Protein AF-A0A1W6JWE0-F1 (afdb_monomer)

InterPro domains:
  IPR006483 CRISPR-associated Cas3-type, HD domain [TIGR01596] (13-204)
  IPR038257 CRISPR-associated Cas3-type HD domain superfamily [G3DSA:1.10.3210.30] (1-196)

Organism: NCBI:txid282676

Structure (mmCIF, N/CA/C/O backbone):
data_AF-A0A1W6JWE0-F1
#
_entry.id   AF-A0A1W6JWE0-F1
#
loop_
_atom_site.group_PDB
_atom_site.id
_atom_site.type_symbol
_atom_site.label_atom_id
_atom_site.label_alt_id
_atom_site.label_comp_id
_atom_site.label_asym_id
_atom_site.label_entity_id
_atom_site.label_seq_id
_atom_site.pdbx_PDB_ins_code
_atom_site.Cartn_x
_atom_site.Cartn_y
_atom_site.Cartn_z
_atom_site.occupancy
_atom_site.B_iso_or_equiv
_atom_site.auth_seq_id
_atom_site.auth_comp_id
_atom_site.auth_asym_id
_atom_site.auth_atom_id
_atom_site.pdbx_PDB_model_num
ATOM 1 N N . MET A 1 1 ? 4.603 11.171 -16.348 1.00 84.25 1 MET A N 1
ATOM 2 C CA . MET A 1 1 ? 4.251 9.734 -16.355 1.00 84.25 1 MET A CA 1
ATOM 3 C C . MET A 1 1 ? 4.845 9.117 -15.107 1.00 84.25 1 MET A C 1
ATOM 5 O O . MET A 1 1 ? 6.030 9.329 -14.877 1.00 84.25 1 MET A O 1
ATOM 9 N N . CYS A 1 2 ? 4.027 8.444 -14.299 1.00 92.81 2 CYS A N 1
ATOM 10 C CA . CYS A 1 2 ? 4.447 7.890 -13.018 1.00 92.81 2 CYS A CA 1
ATOM 11 C C . CYS A 1 2 ? 4.655 6.377 -13.117 1.00 92.81 2 CYS A C 1
ATOM 13 O O . CYS A 1 2 ? 3.770 5.635 -13.542 1.00 92.81 2 CYS A O 1
ATOM 15 N N . TRP A 1 3 ? 5.850 5.933 -12.747 1.00 92.38 3 TRP A N 1
ATOM 16 C CA . TRP A 1 3 ? 6.310 4.563 -12.934 1.00 92.38 3 TRP A CA 1
ATOM 17 C C . TRP A 1 3 ? 6.332 3.791 -11.617 1.00 92.38 3 TRP A C 1
ATOM 19 O O . TRP A 1 3 ? 6.882 4.285 -10.630 1.00 92.38 3 TRP A O 1
ATOM 29 N N . ALA A 1 4 ? 5.827 2.554 -11.627 1.00 88.88 4 ALA A N 1
ATOM 30 C CA . ALA A 1 4 ? 6.188 1.555 -10.619 1.00 88.88 4 ALA A CA 1
ATOM 31 C C . ALA A 1 4 ? 7.572 0.967 -10.926 1.00 88.88 4 ALA A C 1
ATOM 33 O O . ALA A 1 4 ? 8.353 0.710 -10.010 1.00 88.88 4 ALA A O 1
ATOM 34 N N . PHE A 1 5 ? 7.882 0.800 -12.219 1.00 85.62 5 PHE A N 1
ATOM 35 C CA . PHE A 1 5 ? 9.175 0.351 -12.732 1.00 85.62 5 PHE A CA 1
ATOM 36 C C . PHE A 1 5 ? 9.512 1.143 -13.997 1.00 85.62 5 PHE A C 1
ATOM 38 O O . PHE A 1 5 ? 8.854 1.000 -15.028 1.00 85.62 5 PHE A O 1
ATOM 45 N N . SER A 1 6 ? 10.530 2.005 -13.905 1.00 84.44 6 SER A N 1
ATOM 46 C CA . SER A 1 6 ? 10.878 2.981 -14.947 1.00 84.44 6 SER A CA 1
ATOM 47 C C . SER A 1 6 ? 10.984 2.346 -16.337 1.00 84.44 6 SER A C 1
ATOM 49 O O . SER A 1 6 ? 11.837 1.488 -16.566 1.00 84.44 6 SER A O 1
ATOM 51 N N . GLY A 1 7 ? 10.135 2.799 -17.265 1.00 82.88 7 GLY A N 1
ATOM 52 C CA . GLY A 1 7 ? 10.119 2.354 -18.662 1.00 82.88 7 GLY A CA 1
ATOM 53 C C . GLY A 1 7 ? 9.566 0.945 -18.899 1.00 82.88 7 GLY A C 1
ATOM 54 O O . GLY A 1 7 ? 9.669 0.457 -20.020 1.00 82.88 7 GLY A O 1
ATOM 55 N N . LYS A 1 8 ? 9.006 0.290 -17.873 1.00 85.50 8 LYS A N 1
ATOM 56 C CA . LYS A 1 8 ? 8.394 -1.043 -17.982 1.00 85.50 8 LYS A CA 1
ATOM 57 C C . LYS A 1 8 ? 6.910 -1.032 -17.640 1.00 85.50 8 LYS A C 1
ATOM 59 O O . LYS A 1 8 ? 6.116 -1.556 -18.405 1.00 85.50 8 LYS A O 1
ATOM 64 N N . GLU A 1 9 ? 6.554 -0.425 -16.510 1.00 90.25 9 GLU A N 1
ATOM 65 C CA . GLU A 1 9 ? 5.230 -0.586 -15.902 1.00 90.25 9 GLU A CA 1
ATOM 66 C C . GLU A 1 9 ? 4.848 0.687 -15.129 1.00 90.25 9 GLU A C 1
ATOM 68 O O . GLU A 1 9 ? 5.594 1.154 -14.252 1.00 90.25 9 GLU A O 1
ATOM 73 N N . THR A 1 10 ? 3.712 1.292 -15.488 1.00 94.75 10 THR A N 1
ATOM 74 C CA . THR A 1 10 ? 3.182 2.475 -14.786 1.00 94.75 10 THR A CA 1
ATOM 75 C C . THR A 1 10 ? 2.692 2.113 -13.387 1.00 94.75 10 THR A C 1
ATOM 77 O O . THR A 1 10 ? 2.465 0.946 -13.071 1.00 94.75 10 THR A O 1
ATOM 80 N N . PHE A 1 11 ? 2.546 3.119 -12.525 1.00 95.88 11 PHE A N 1
ATOM 81 C CA . PHE A 1 11 ? 2.107 2.891 -11.151 1.00 95.88 11 PHE A CA 1
ATOM 82 C C . PHE A 1 11 ? 0.706 2.263 -11.077 1.00 95.88 11 PHE A C 1
ATOM 84 O O . PHE A 1 11 ? 0.516 1.302 -10.333 1.00 95.88 11 PHE A O 1
ATOM 91 N N . SER A 1 12 ? -0.249 2.733 -11.892 1.00 97.25 12 SER A N 1
ATOM 92 C CA . SER A 1 12 ? -1.604 2.165 -11.907 1.00 97.25 12 SER A CA 1
ATOM 93 C C . SER A 1 12 ? -1.664 0.763 -12.499 1.00 97.25 12 SER A C 1
ATOM 95 O O . SER A 1 12 ? -2.366 -0.078 -11.946 1.00 97.25 12 SER A O 1
ATOM 97 N N . GLN A 1 13 ? -0.901 0.477 -13.561 1.00 96.00 13 GLN A N 1
ATOM 98 C CA . GLN A 1 13 ? -0.829 -0.872 -14.137 1.00 96.00 13 GLN A CA 1
ATOM 99 C C . GLN A 1 13 ? -0.391 -1.894 -13.089 1.00 96.00 13 GLN A C 1
ATOM 101 O O . GLN A 1 13 ? -1.075 -2.898 -12.896 1.00 96.00 13 GLN A O 1
ATOM 106 N N . HIS A 1 14 ? 0.679 -1.581 -12.355 1.00 96.12 14 HIS A N 1
ATOM 107 C CA . HIS A 1 14 ? 1.200 -2.466 -11.323 1.00 96.12 14 HIS A CA 1
ATOM 108 C C . HIS A 1 14 ? 0.224 -2.682 -10.171 1.00 96.12 14 HIS A C 1
ATOM 110 O O . HIS A 1 14 ? -0.055 -3.821 -9.787 1.00 96.12 14 HIS A O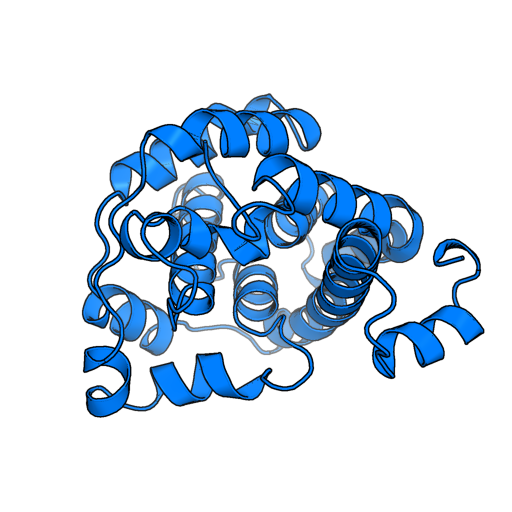 1
ATOM 116 N N . GLY A 1 15 ? -0.330 -1.590 -9.636 1.00 97.38 15 GLY A N 1
ATOM 117 C CA . GLY A 1 15 ? -1.280 -1.659 -8.529 1.00 97.38 15 GLY A CA 1
ATOM 118 C C . GLY A 1 15 ? -2.543 -2.442 -8.894 1.00 97.38 15 GLY A C 1
ATOM 119 O O . GLY A 1 15 ? -2.985 -3.289 -8.121 1.00 97.38 15 GLY A O 1
ATOM 120 N N . ILE A 1 16 ? -3.093 -2.212 -10.092 1.00 98.06 16 ILE A N 1
ATOM 121 C CA . ILE A 1 16 ? -4.310 -2.882 -10.571 1.00 98.06 16 ILE A CA 1
ATOM 122 C C . ILE A 1 16 ? -4.047 -4.359 -10.885 1.00 98.06 16 ILE A C 1
ATOM 124 O O . ILE A 1 16 ? -4.856 -5.207 -10.517 1.00 98.06 16 ILE A O 1
ATOM 128 N N . GLU A 1 17 ? -2.926 -4.713 -11.521 1.00 96.44 17 GLU A N 1
ATOM 129 C CA . GLU A 1 17 ? -2.605 -6.124 -11.774 1.00 96.44 17 GLU A CA 1
ATOM 130 C C . GLU A 1 17 ? -2.390 -6.886 -10.460 1.00 96.44 17 GLU A C 1
ATOM 132 O O . GLU A 1 17 ? -2.937 -7.976 -10.283 1.00 96.44 17 GLU A O 1
ATOM 137 N N . THR A 1 18 ? -1.677 -6.284 -9.505 1.00 96.94 18 THR A N 1
ATOM 138 C CA . THR A 1 18 ? -1.481 -6.846 -8.160 1.00 96.94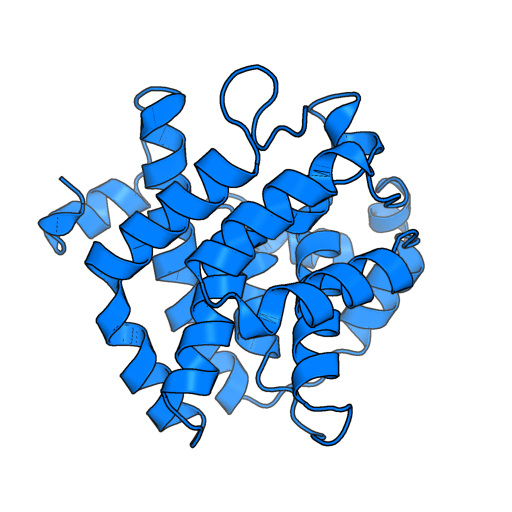 18 THR A CA 1
ATOM 139 C C . THR A 1 18 ? -2.827 -7.066 -7.458 1.00 96.94 18 THR A C 1
ATOM 141 O O . THR A 1 18 ? -3.083 -8.144 -6.916 1.00 96.94 18 THR A O 1
ATOM 144 N N . LEU A 1 19 ? -3.734 -6.087 -7.535 1.00 98.25 19 LEU A N 1
ATOM 145 C CA . LEU A 1 19 ? -5.095 -6.190 -7.006 1.00 98.25 19 LEU A CA 1
ATOM 146 C C . LEU A 1 19 ? -5.909 -7.302 -7.682 1.00 98.25 19 LEU A C 1
ATOM 148 O O . LEU A 1 19 ? -6.606 -8.058 -7.007 1.00 98.25 19 LEU A O 1
ATOM 152 N N . ASN A 1 20 ? -5.799 -7.448 -9.001 1.00 97.75 20 ASN A N 1
ATOM 153 C CA . ASN A 1 20 ? -6.509 -8.483 -9.749 1.00 97.75 20 ASN A CA 1
ATOM 154 C C . ASN A 1 20 ? -6.032 -9.893 -9.389 1.00 97.75 20 ASN A C 1
ATOM 156 O O . ASN A 1 20 ? -6.855 -10.803 -9.264 1.00 97.75 20 ASN A O 1
ATOM 160 N N . VAL A 1 21 ? -4.723 -10.090 -9.193 1.00 96.06 21 VAL A N 1
ATOM 161 C CA . VAL A 1 21 ? -4.187 -11.367 -8.697 1.00 96.06 21 VAL A CA 1
ATOM 162 C C . VAL A 1 21 ? -4.719 -11.651 -7.292 1.00 96.06 21 VAL A C 1
ATOM 164 O O . VAL A 1 21 ? -5.200 -12.758 -7.044 1.00 96.06 21 VAL A O 1
ATOM 167 N N . PHE A 1 22 ? -4.721 -10.650 -6.407 1.00 97.56 22 PHE A N 1
ATOM 168 C CA . PHE A 1 22 ? -5.280 -10.784 -5.064 1.00 97.56 22 PHE A CA 1
ATOM 169 C C . PHE A 1 22 ? -6.756 -11.193 -5.086 1.00 97.56 22 PHE A C 1
ATOM 171 O O . PHE A 1 22 ? -7.114 -12.226 -4.522 1.00 97.56 22 PHE A O 1
ATOM 178 N N . ARG A 1 23 ? -7.606 -10.443 -5.794 1.00 97.62 23 ARG A N 1
ATOM 179 C CA . ARG A 1 23 ? -9.047 -10.723 -5.894 1.00 97.62 23 ARG A CA 1
ATOM 180 C C . ARG A 1 23 ? -9.327 -12.114 -6.464 1.00 97.62 23 ARG A C 1
ATOM 182 O O . ARG A 1 23 ? -10.262 -12.786 -6.039 1.00 97.62 23 ARG A O 1
ATOM 189 N N . ARG A 1 24 ? -8.511 -12.574 -7.416 1.00 96.19 24 ARG A N 1
ATOM 190 C CA . ARG A 1 24 ? -8.677 -13.891 -8.042 1.00 96.19 24 ARG A CA 1
ATOM 191 C C . ARG A 1 24 ? -8.258 -15.049 -7.134 1.00 96.19 24 ARG A C 1
ATOM 193 O O . ARG A 1 24 ? -8.865 -16.113 -7.218 1.00 96.19 24 ARG A O 1
ATOM 200 N N . CYS A 1 25 ? -7.216 -14.867 -6.325 1.00 95.69 25 CYS A N 1
ATOM 201 C CA . CYS A 1 25 ? -6.552 -15.973 -5.629 1.00 95.69 25 CYS A CA 1
ATOM 202 C C . CYS A 1 25 ? -6.626 -15.944 -4.107 1.00 95.69 25 CYS A C 1
ATOM 204 O O . CYS A 1 25 ? -6.297 -16.941 -3.472 1.00 95.69 25 CYS A O 1
ATOM 206 N N . PHE A 1 26 ? -6.981 -14.806 -3.523 1.00 96.50 26 PHE A N 1
ATOM 207 C CA . PHE A 1 26 ? -6.817 -14.565 -2.095 1.00 96.50 26 PHE A CA 1
ATOM 208 C C . PHE A 1 26 ? -7.984 -13.794 -1.469 1.00 96.50 26 PHE A C 1
ATOM 210 O O . PHE A 1 26 ? -7.935 -13.514 -0.270 1.00 96.50 26 PHE A O 1
ATOM 217 N N . GLN A 1 27 ? -9.051 -13.480 -2.217 1.00 96.19 27 GLN A N 1
ATOM 218 C CA . GLN A 1 27 ? -10.200 -12.722 -1.697 1.00 96.19 27 GLN A CA 1
ATOM 219 C C . GLN A 1 27 ? -10.860 -13.407 -0.490 1.00 96.19 27 GLN A C 1
ATOM 221 O O . GLN A 1 27 ? -11.379 -12.733 0.398 1.00 96.19 27 GLN A O 1
ATOM 226 N N . GLU A 1 28 ? -10.788 -14.741 -0.390 1.00 95.50 28 GLU A N 1
ATOM 227 C CA . GLU A 1 28 ? -11.295 -15.495 0.767 1.00 95.50 28 GLU A CA 1
ATOM 228 C C . GLU A 1 28 ? -10.627 -15.127 2.103 1.00 95.50 28 GLU A C 1
ATOM 230 O O . GLU A 1 28 ? -11.161 -15.429 3.172 1.00 95.50 28 GLU A O 1
ATOM 235 N N . THR A 1 29 ? -9.477 -14.449 2.073 1.00 96.50 29 THR A N 1
ATOM 236 C CA . THR A 1 29 ? -8.799 -13.966 3.280 1.00 96.50 29 THR A CA 1
ATOM 237 C C . THR A 1 29 ? -9.562 -12.819 3.947 1.00 96.50 29 THR A C 1
ATOM 239 O O . THR A 1 29 ? -9.557 -12.725 5.174 1.00 96.50 29 THR A O 1
ATOM 242 N N . VAL A 1 30 ? -10.291 -11.996 3.183 1.00 98.00 30 VAL A N 1
ATOM 243 C CA . VAL A 1 30 ? -11.047 -10.831 3.678 1.00 98.00 30 VAL A CA 1
ATOM 244 C C . VAL A 1 30 ? -12.054 -11.201 4.781 1.00 98.00 30 VAL A C 1
ATOM 246 O O . VAL A 1 30 ? -11.954 -10.636 5.875 1.00 98.00 30 VAL A O 1
ATOM 249 N N . PRO A 1 31 ? -12.981 -12.168 4.598 1.00 97.94 31 PRO A N 1
ATOM 250 C CA . PRO A 1 31 ? -13.905 -12.560 5.667 1.00 97.94 31 PRO A CA 1
ATOM 251 C C . PRO A 1 31 ? -13.194 -13.159 6.893 1.00 97.94 31 PRO A C 1
ATOM 253 O O . PRO A 1 31 ? -13.668 -13.000 8.021 1.00 97.94 31 PRO A O 1
ATOM 256 N N . ILE A 1 32 ? -12.038 -13.813 6.714 1.00 96.69 32 ILE A N 1
ATOM 257 C CA . ILE A 1 32 ? -11.230 -14.333 7.831 1.00 96.69 32 ILE A CA 1
ATOM 258 C C . ILE A 1 32 ? -10.671 -13.172 8.659 1.00 96.69 32 ILE A C 1
ATOM 260 O O . ILE A 1 32 ? -10.750 -13.198 9.891 1.00 96.69 32 ILE A O 1
ATOM 264 N N . ILE A 1 33 ? -10.126 -12.152 7.994 1.00 96.38 33 ILE A N 1
ATOM 265 C CA . ILE A 1 33 ? -9.581 -10.957 8.641 1.00 96.38 33 ILE A CA 1
ATOM 266 C C . ILE A 1 33 ? -10.698 -10.187 9.358 1.00 96.38 33 ILE A C 1
ATOM 268 O O . ILE A 1 33 ? -10.554 -9.881 10.542 1.00 96.38 33 ILE A O 1
ATOM 272 N N . ALA A 1 34 ? -11.835 -9.957 8.693 1.00 95.69 34 ALA A N 1
ATOM 273 C CA . ALA A 1 34 ? -12.996 -9.271 9.264 1.00 95.69 34 ALA A CA 1
ATOM 274 C C . ALA A 1 34 ? -13.493 -9.933 10.550 1.00 95.69 34 ALA A C 1
ATOM 276 O O . ALA A 1 34 ? -13.681 -9.265 11.570 1.00 95.69 34 ALA A O 1
ATOM 277 N N . LYS A 1 35 ? -13.590 -11.267 10.551 1.00 95.00 35 LYS A N 1
ATOM 278 C CA . LYS A 1 35 ? -13.956 -12.034 11.743 1.00 95.00 35 LYS A CA 1
ATOM 279 C C . LYS A 1 35 ? -12.938 -11.885 12.879 1.00 95.00 35 LYS A C 1
ATOM 281 O O . LYS A 1 35 ? -13.343 -11.742 14.028 1.00 95.00 35 LYS A O 1
ATOM 286 N N . ARG A 1 36 ? -11.630 -11.920 12.590 1.00 92.94 36 ARG A N 1
ATOM 287 C CA . ARG A 1 36 ? -10.568 -11.783 13.614 1.00 92.94 36 ARG A CA 1
ATOM 288 C C . ARG A 1 36 ? -10.508 -10.384 14.224 1.00 92.94 36 ARG A C 1
ATOM 290 O O . ARG A 1 36 ? -10.222 -10.241 15.411 1.00 92.94 36 ARG A O 1
ATOM 297 N N . LEU A 1 37 ? -10.779 -9.364 13.415 1.00 90.94 37 LEU A N 1
ATOM 298 C CA . LEU A 1 37 ? -10.791 -7.971 13.854 1.00 90.94 37 LEU A CA 1
ATOM 299 C C . LEU A 1 37 ? -12.135 -7.541 14.449 1.00 90.94 37 LEU A C 1
ATOM 301 O O . LEU A 1 37 ? -12.204 -6.470 15.048 1.00 90.94 37 LEU A O 1
ATOM 305 N N . ASN A 1 38 ? -13.179 -8.369 14.326 1.00 91.44 38 ASN A N 1
ATOM 306 C CA . ASN A 1 38 ? -14.553 -8.016 14.680 1.00 91.44 38 ASN A CA 1
ATOM 307 C C . ASN A 1 38 ? -14.956 -6.673 14.043 1.00 91.44 38 ASN A C 1
ATOM 309 O O . ASN A 1 38 ? -15.300 -5.699 14.723 1.00 91.44 38 ASN A O 1
ATOM 313 N N . ARG A 1 39 ? -14.803 -6.616 12.719 1.00 91.75 39 ARG A N 1
ATOM 314 C CA . ARG A 1 39 ? -15.056 -5.440 11.883 1.00 91.75 39 ARG A CA 1
ATOM 315 C C . ARG A 1 39 ? -15.947 -5.804 10.711 1.00 91.75 39 ARG A C 1
ATOM 317 O O . ARG A 1 39 ? -16.110 -6.980 10.383 1.00 91.75 39 ARG A O 1
ATOM 324 N N . ASP A 1 40 ? -16.530 -4.776 10.111 1.00 94.44 40 ASP A N 1
ATOM 325 C CA . ASP A 1 40 ? -17.344 -4.944 8.921 1.00 94.44 40 ASP A CA 1
ATOM 326 C C . ASP A 1 40 ? -16.492 -5.496 7.767 1.00 94.44 40 ASP A C 1
ATOM 328 O O . ASP A 1 40 ? -15.338 -5.111 7.568 1.00 94.44 40 ASP A O 1
ATOM 332 N N . GLN A 1 41 ? -17.048 -6.444 7.012 1.00 96.69 41 GLN A N 1
ATOM 333 C CA . GLN A 1 41 ? -16.299 -7.102 5.946 1.00 96.69 41 GLN A CA 1
ATOM 334 C C . GLN A 1 41 ? -15.961 -6.135 4.809 1.00 96.69 41 GLN A C 1
ATOM 336 O O . GLN A 1 41 ? -14.875 -6.243 4.243 1.00 96.69 41 GLN A O 1
ATOM 341 N N . ARG A 1 42 ? -16.852 -5.190 4.486 1.00 95.69 42 ARG A N 1
ATOM 342 C CA . ARG A 1 42 ? -16.617 -4.210 3.423 1.00 95.69 42 ARG A CA 1
ATOM 343 C C . ARG A 1 42 ? -15.530 -3.217 3.827 1.00 95.69 42 ARG A C 1
ATOM 345 O O . ARG A 1 42 ? -14.700 -2.862 2.996 1.00 95.69 42 ARG A O 1
ATOM 352 N N . GLU A 1 43 ? -15.491 -2.810 5.092 1.00 94.19 43 GLU A N 1
ATOM 353 C CA . GLU A 1 43 ? -14.384 -2.014 5.638 1.00 94.19 43 GLU A CA 1
ATOM 354 C C . GLU A 1 43 ? -13.039 -2.740 5.467 1.00 94.19 43 GLU A C 1
ATOM 356 O O . GLU A 1 43 ? -12.096 -2.189 4.897 1.00 94.19 43 GLU A O 1
ATOM 361 N N . ILE A 1 44 ? -12.961 -4.008 5.884 1.00 96.44 44 ILE A N 1
ATOM 362 C CA . ILE A 1 44 ? -11.735 -4.809 5.760 1.00 96.44 44 ILE A CA 1
ATOM 363 C C . ILE A 1 44 ? -11.348 -5.073 4.309 1.00 96.44 44 ILE A C 1
ATOM 365 O O . ILE A 1 44 ? -10.158 -5.090 3.996 1.00 96.44 44 ILE A O 1
ATOM 369 N N . GLU A 1 45 ? -12.317 -5.256 3.419 1.00 97.88 45 GLU A N 1
ATOM 370 C CA . GLU A 1 45 ? -12.065 -5.370 1.985 1.00 97.88 45 GLU A CA 1
ATOM 371 C C . GLU A 1 45 ? -11.343 -4.125 1.465 1.00 97.88 45 GLU A C 1
ATOM 373 O O . GLU A 1 45 ? -10.259 -4.249 0.907 1.00 97.88 45 GLU A O 1
ATOM 378 N N . VAL A 1 46 ? -11.865 -2.925 1.744 1.00 97.38 46 VAL A N 1
ATOM 379 C CA . VAL A 1 46 ? -11.238 -1.659 1.325 1.00 97.38 46 VAL A CA 1
ATOM 380 C C . VAL A 1 46 ? -9.820 -1.519 1.884 1.00 97.38 46 VAL A C 1
ATOM 382 O O . VAL A 1 46 ? -8.904 -1.150 1.151 1.00 97.38 46 VAL A O 1
ATOM 385 N N . TYR A 1 47 ? -9.614 -1.840 3.163 1.00 97.19 47 TYR A N 1
ATOM 386 C CA . TYR A 1 47 ? -8.288 -1.776 3.791 1.00 97.19 47 TYR A CA 1
ATOM 387 C C . TYR A 1 47 ? -7.315 -2.766 3.148 1.00 97.19 47 TYR A C 1
ATOM 389 O O . TYR A 1 47 ? -6.158 -2.435 2.896 1.00 97.19 47 TYR A O 1
ATOM 397 N N . THR A 1 48 ? -7.783 -3.978 2.859 1.00 98.12 48 THR A N 1
ATOM 398 C CA . THR A 1 48 ? -6.958 -5.001 2.218 1.00 98.12 48 THR A CA 1
ATOM 399 C C . THR A 1 48 ? -6.589 -4.563 0.808 1.00 98.12 48 THR A C 1
ATOM 401 O O . THR A 1 48 ? -5.409 -4.510 0.482 1.00 98.12 48 THR A O 1
ATOM 404 N N . GLU A 1 49 ? -7.565 -4.173 -0.009 1.00 98.50 49 GLU A N 1
ATOM 405 C CA . GLU A 1 49 ? -7.337 -3.784 -1.401 1.00 98.50 49 GLU A CA 1
ATOM 406 C C . GLU A 1 49 ? -6.433 -2.552 -1.531 1.00 98.50 49 GLU A C 1
ATOM 408 O O . GLU A 1 49 ? -5.564 -2.528 -2.401 1.00 98.50 49 GLU A O 1
ATOM 413 N N . LEU A 1 50 ? -6.555 -1.568 -0.632 1.00 98.50 50 LEU A N 1
ATOM 414 C CA . LEU A 1 50 ? -5.632 -0.431 -0.582 1.00 98.50 50 LEU A CA 1
ATOM 415 C C . LEU A 1 50 ? -4.208 -0.863 -0.250 1.00 98.50 50 LEU A C 1
ATOM 417 O O . LEU A 1 50 ? -3.269 -0.421 -0.908 1.00 98.50 50 LEU A O 1
ATOM 421 N N . ALA A 1 51 ? -4.036 -1.741 0.740 1.00 97.88 51 ALA A N 1
ATOM 422 C CA . ALA A 1 51 ? -2.725 -2.278 1.078 1.00 97.88 51 ALA A CA 1
ATOM 423 C C . ALA A 1 51 ? -2.114 -3.027 -0.105 1.00 97.88 51 ALA A C 1
ATOM 425 O O . ALA A 1 51 ? -0.933 -2.867 -0.376 1.00 97.88 51 ALA A O 1
ATOM 426 N N . ILE A 1 52 ? -2.919 -3.811 -0.824 1.00 98.19 52 ILE A N 1
ATOM 427 C CA . ILE A 1 52 ? -2.479 -4.586 -1.981 1.00 98.19 52 ILE A CA 1
ATOM 428 C C . ILE A 1 52 ? -2.074 -3.671 -3.143 1.00 98.19 52 ILE A C 1
ATOM 430 O O . ILE A 1 52 ? -0.970 -3.793 -3.671 1.00 98.19 52 ILE A O 1
ATOM 434 N N . ALA A 1 53 ? -2.942 -2.740 -3.532 1.00 98.25 53 ALA A N 1
ATOM 435 C CA . ALA A 1 53 ? -2.756 -1.947 -4.743 1.00 98.25 53 ALA A CA 1
ATOM 436 C C . ALA A 1 53 ? -1.821 -0.740 -4.552 1.00 98.25 53 ALA A C 1
ATOM 438 O O . ALA A 1 53 ? -1.217 -0.271 -5.514 1.00 98.25 53 ALA A O 1
ATOM 439 N N . LEU A 1 54 ? -1.694 -0.229 -3.322 1.00 98.06 54 LEU A N 1
ATOM 440 C CA . LEU A 1 54 ? -0.866 0.933 -2.977 1.00 98.06 54 LEU A CA 1
ATOM 441 C C . LEU A 1 54 ? 0.315 0.575 -2.057 1.00 98.06 54 LEU A C 1
ATOM 443 O O . LEU A 1 54 ? 0.916 1.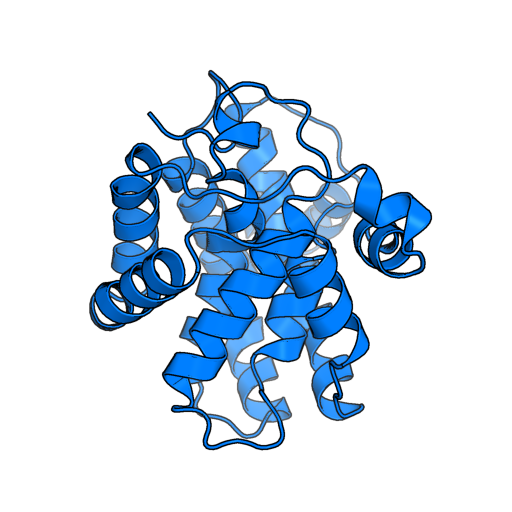475 -1.465 1.00 98.06 54 LEU A O 1
ATOM 447 N N . HIS A 1 55 ? 0.704 -0.703 -1.947 1.00 96.38 55 HIS A N 1
ATOM 448 C CA . HIS A 1 55 ? 1.872 -1.123 -1.151 1.00 96.38 55 HIS A CA 1
ATOM 449 C C . HIS A 1 55 ? 3.156 -0.360 -1.527 1.00 96.38 55 HIS A C 1
ATOM 451 O O . HIS A 1 55 ? 4.041 -0.141 -0.698 1.00 96.38 55 HIS A O 1
ATOM 457 N N . ASP A 1 56 ? 3.231 0.094 -2.776 1.00 95.38 56 ASP A N 1
ATOM 458 C CA . ASP A 1 56 ? 4.356 0.796 -3.377 1.00 95.38 56 ASP A CA 1
ATOM 459 C C . ASP A 1 56 ? 4.171 2.322 -3.452 1.00 95.38 56 ASP A C 1
ATOM 461 O O . ASP A 1 56 ? 4.921 3.010 -4.144 1.00 95.38 56 ASP A O 1
ATOM 465 N N . LEU A 1 57 ? 3.202 2.895 -2.730 1.00 96.62 57 LEU A N 1
ATOM 466 C CA . LEU A 1 57 ? 2.863 4.323 -2.794 1.00 96.62 57 LEU A CA 1
ATOM 467 C C . LEU A 1 57 ? 4.057 5.276 -2.593 1.00 96.62 57 LEU A C 1
ATOM 469 O O . LEU A 1 57 ? 4.097 6.345 -3.197 1.00 96.62 57 LEU A O 1
ATOM 473 N N . GLY A 1 58 ? 5.087 4.895 -1.835 1.00 94.56 58 GLY A N 1
ATOM 474 C CA . GLY A 1 58 ? 6.325 5.670 -1.699 1.00 94.56 58 GLY A CA 1
ATOM 475 C C . GLY A 1 58 ? 7.107 5.868 -3.009 1.00 94.56 58 GLY A C 1
ATOM 476 O O . GLY A 1 58 ? 7.905 6.807 -3.119 1.00 94.56 58 GLY A O 1
ATOM 477 N N . LYS A 1 59 ? 6.861 5.040 -4.034 1.00 94.88 59 LYS A N 1
ATOM 478 C CA . LYS A 1 59 ? 7.403 5.214 -5.391 1.00 94.88 59 LYS A CA 1
ATOM 479 C C . LYS A 1 59 ? 6.843 6.448 -6.089 1.00 94.88 59 LYS A C 1
ATOM 481 O O . LYS A 1 59 ? 7.460 6.948 -7.023 1.00 94.88 59 LYS A O 1
ATOM 486 N N . THR A 1 60 ? 5.745 7.019 -5.599 1.00 95.75 60 THR A N 1
ATOM 487 C CA . THR A 1 60 ? 5.202 8.287 -6.115 1.00 95.75 60 THR A CA 1
ATOM 488 C C . THR A 1 60 ? 6.007 9.516 -5.678 1.00 95.75 60 THR A C 1
ATOM 490 O O . THR A 1 60 ? 5.637 10.649 -5.975 1.00 95.75 60 THR A O 1
ATOM 493 N N . SER A 1 61 ? 7.148 9.325 -5.005 1.00 94.81 61 SER A N 1
ATOM 494 C CA . SER A 1 61 ? 8.068 10.415 -4.693 1.00 94.81 61 SER A CA 1
ATOM 495 C C . SER A 1 61 ? 8.812 10.928 -5.930 1.00 94.81 61 SER A C 1
ATOM 497 O O . SER A 1 61 ? 9.285 10.156 -6.767 1.00 94.81 61 SER A O 1
ATOM 499 N N . LYS A 1 62 ? 9.061 12.241 -5.987 1.00 94.00 62 LYS A N 1
ATOM 500 C CA . LYS A 1 62 ? 9.931 12.873 -6.994 1.00 94.00 62 LYS A CA 1
ATOM 501 C C . LYS A 1 62 ? 11.313 12.223 -7.054 1.00 94.00 62 LYS A C 1
ATOM 503 O O . LYS A 1 62 ? 11.918 12.154 -8.120 1.00 94.00 62 LYS A O 1
ATOM 508 N N . ASN A 1 63 ? 11.837 11.761 -5.918 1.00 90.50 63 ASN A N 1
ATOM 509 C CA . ASN A 1 63 ? 13.149 11.119 -5.856 1.00 90.50 63 ASN A CA 1
ATOM 510 C C . ASN A 1 63 ? 13.166 9.743 -6.530 1.00 90.50 63 ASN A C 1
ATOM 512 O O . ASN A 1 63 ? 14.154 9.429 -7.188 1.00 90.50 63 ASN A O 1
ATOM 516 N N . TYR A 1 64 ? 12.093 8.961 -6.399 1.00 91.12 64 TYR A N 1
ATOM 517 C CA . TYR A 1 64 ? 11.939 7.691 -7.107 1.00 91.12 64 TYR A CA 1
ATOM 518 C C . TYR A 1 64 ? 11.724 7.919 -8.608 1.00 91.12 64 TYR A C 1
ATOM 520 O O . TYR A 1 64 ? 12.404 7.320 -9.438 1.00 91.12 64 TYR A O 1
ATOM 528 N N . GLN A 1 65 ? 10.839 8.851 -8.972 1.00 92.56 65 GLN A N 1
ATOM 529 C CA . GLN A 1 65 ? 10.508 9.119 -10.377 1.00 92.56 65 GLN A CA 1
ATOM 530 C C . GLN A 1 65 ? 11.688 9.692 -11.186 1.00 92.56 65 GLN A C 1
ATOM 532 O O . GLN A 1 65 ? 11.752 9.511 -12.399 1.00 92.56 65 GLN A O 1
ATOM 537 N N . LYS A 1 66 ? 12.663 10.338 -10.530 1.00 87.00 66 LYS A N 1
ATOM 538 C CA . LYS A 1 66 ? 13.902 10.826 -11.167 1.00 87.00 66 LYS A CA 1
ATOM 539 C C . LYS A 1 66 ? 14.976 9.747 -11.354 1.00 87.00 66 LYS A C 1
ATOM 541 O O . LYS A 1 66 ? 15.941 9.990 -12.076 1.00 87.00 66 LYS A O 1
ATOM 546 N N . GLY A 1 67 ? 14.858 8.586 -10.710 1.00 74.12 67 GLY A N 1
ATOM 547 C CA . GLY A 1 67 ? 15.814 7.495 -10.874 1.00 74.12 67 GLY A CA 1
ATOM 548 C C . GLY A 1 67 ? 15.484 6.262 -10.020 1.00 74.12 67 GLY A C 1
ATOM 549 O O . GLY A 1 67 ? 15.166 6.403 -8.841 1.00 74.12 67 GLY A O 1
ATOM 550 N N . PRO A 1 68 ? 15.638 5.039 -10.562 1.00 61.00 68 PRO A N 1
ATOM 551 C CA . PRO A 1 68 ? 15.116 3.802 -9.963 1.00 61.00 68 PRO A CA 1
ATOM 552 C C . PRO A 1 68 ? 15.819 3.346 -8.669 1.00 61.00 68 PRO A C 1
ATOM 554 O O . PRO A 1 68 ? 15.357 2.414 -8.017 1.00 61.00 68 PRO A O 1
ATOM 557 N N . ASN A 1 69 ? 16.912 3.995 -8.255 1.00 57.28 69 ASN A N 1
ATOM 558 C CA . ASN A 1 69 ? 17.692 3.621 -7.066 1.00 57.28 69 ASN A CA 1
ATOM 559 C C . ASN A 1 69 ? 17.219 4.344 -5.797 1.00 57.28 69 ASN A C 1
ATOM 561 O O . ASN A 1 69 ? 18.029 4.856 -5.019 1.00 57.28 69 ASN A O 1
ATOM 565 N N . TYR A 1 70 ? 15.906 4.419 -5.589 1.00 66.06 70 TYR A N 1
ATOM 566 C CA . TYR A 1 70 ? 15.350 5.018 -4.384 1.00 66.06 70 TYR A CA 1
ATOM 567 C C . TYR A 1 70 ? 15.069 3.958 -3.320 1.00 66.06 70 TYR A C 1
ATOM 569 O O . TYR A 1 70 ? 14.224 3.073 -3.458 1.00 66.06 70 T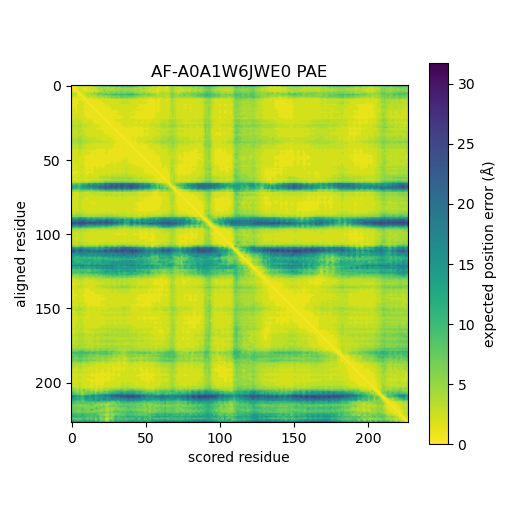YR A O 1
ATOM 577 N N . TYR A 1 71 ? 15.824 4.075 -2.239 1.00 72.12 71 TYR A N 1
ATOM 578 C CA . TYR A 1 71 ? 15.789 3.200 -1.085 1.00 72.12 71 TYR A CA 1
ATOM 579 C C . TYR A 1 71 ? 14.867 3.807 -0.016 1.00 72.12 71 TYR A C 1
ATOM 581 O O . TYR A 1 71 ? 15.008 4.989 0.298 1.00 72.12 71 TYR A O 1
ATOM 589 N N . GLY A 1 72 ? 13.944 3.016 0.545 1.00 77.69 72 GLY A N 1
ATOM 590 C CA . GLY A 1 72 ? 13.028 3.452 1.607 1.00 77.69 72 GLY A CA 1
ATOM 591 C C . GLY A 1 72 ? 11.614 3.836 1.157 1.00 77.69 72 GLY A C 1
ATOM 592 O O . GLY A 1 72 ? 10.881 4.417 1.957 1.00 77.69 72 GLY A O 1
ATOM 593 N N . HIS A 1 73 ? 11.203 3.519 -0.079 1.00 88.94 73 HIS A N 1
ATOM 594 C CA . HIS A 1 73 ? 9.819 3.749 -0.527 1.00 88.94 73 HIS A CA 1
ATOM 595 C C . HIS A 1 73 ? 8.813 2.983 0.334 1.00 88.94 73 HIS A C 1
ATOM 597 O O . HIS A 1 73 ? 7.756 3.518 0.631 1.00 88.94 73 HIS A O 1
ATOM 603 N N . GLU A 1 74 ? 9.181 1.803 0.824 1.00 89.12 74 GLU A N 1
ATOM 604 C CA . GLU A 1 74 ? 8.357 0.943 1.671 1.00 89.12 74 GLU A CA 1
ATOM 605 C C . GLU A 1 74 ? 7.928 1.663 2.962 1.00 89.12 74 GLU A C 1
ATOM 607 O O . GLU A 1 74 ? 6.790 1.549 3.415 1.00 89.12 74 GLU A O 1
ATOM 612 N N . ILE A 1 75 ? 8.832 2.468 3.534 1.00 88.62 75 ILE A N 1
ATOM 613 C CA . ILE A 1 75 ? 8.578 3.247 4.754 1.00 88.62 75 ILE A CA 1
ATOM 614 C C . ILE A 1 75 ? 7.549 4.344 4.472 1.00 88.62 75 ILE A C 1
ATOM 616 O O . ILE A 1 75 ? 6.627 4.551 5.261 1.00 88.62 75 ILE A O 1
ATOM 620 N N . TYR A 1 76 ? 7.698 5.045 3.347 1.00 93.19 76 TYR A N 1
ATOM 621 C CA . TYR A 1 76 ? 6.765 6.097 2.954 1.00 93.19 76 TYR A CA 1
ATOM 622 C C . TYR A 1 76 ? 5.413 5.540 2.519 1.00 93.19 76 TYR A C 1
ATOM 624 O O . TYR A 1 76 ? 4.398 6.132 2.876 1.00 93.19 76 TYR A O 1
ATOM 632 N N . SER A 1 77 ? 5.382 4.386 1.844 1.00 95.19 77 SER A N 1
ATOM 633 C CA . SER A 1 77 ? 4.144 3.660 1.560 1.00 95.19 77 SER A CA 1
ATOM 634 C C . SER A 1 77 ? 3.396 3.350 2.848 1.00 95.19 77 SER A C 1
ATOM 636 O O . SER A 1 77 ? 2.231 3.710 2.985 1.00 95.19 77 SER A O 1
ATOM 638 N N . GLY A 1 78 ? 4.084 2.751 3.826 1.00 94.25 78 GLY A N 1
ATOM 639 C CA . GLY A 1 78 ? 3.490 2.427 5.118 1.00 94.25 78 GLY A CA 1
ATOM 640 C C . GLY A 1 78 ? 2.975 3.662 5.858 1.00 94.25 78 GLY A C 1
ATOM 641 O O . GLY A 1 78 ? 1.857 3.650 6.368 1.00 94.25 78 GLY A O 1
ATOM 642 N N . TYR A 1 79 ? 3.757 4.745 5.878 1.00 95.06 79 TYR A N 1
ATOM 643 C CA . TYR A 1 79 ? 3.354 6.005 6.505 1.00 95.06 79 TYR A CA 1
ATOM 644 C C . TYR A 1 79 ? 2.094 6.598 5.859 1.00 95.06 79 TYR A C 1
ATOM 646 O O . TYR A 1 79 ? 1.165 6.992 6.561 1.00 95.06 79 TYR A O 1
ATOM 654 N N . LEU A 1 80 ? 2.058 6.674 4.526 1.00 97.25 80 LEU A N 1
ATOM 655 C CA . LEU A 1 80 ? 0.928 7.242 3.793 1.00 97.25 80 LEU A CA 1
ATOM 656 C C . LEU A 1 80 ? -0.325 6.374 3.944 1.00 97.25 80 LEU A C 1
ATOM 658 O O . LEU A 1 80 ? -1.385 6.910 4.250 1.00 97.25 80 LEU A O 1
ATOM 662 N N . LEU A 1 81 ? -0.198 5.049 3.831 1.00 97.06 81 LEU A N 1
ATOM 663 C CA . LEU A 1 81 ? -1.300 4.115 4.081 1.00 97.06 81 LEU A CA 1
ATOM 664 C C . LEU A 1 81 ? -1.846 4.244 5.503 1.00 97.06 81 LEU A C 1
ATOM 666 O O . LEU A 1 81 ? -3.056 4.307 5.691 1.00 97.06 81 LEU A O 1
ATOM 670 N N . TYR A 1 82 ? -0.972 4.366 6.503 1.00 95.50 82 TYR A N 1
ATOM 671 C CA . TYR A 1 82 ? -1.401 4.608 7.878 1.00 95.50 82 TYR A CA 1
ATOM 672 C C . TYR A 1 82 ? -2.231 5.887 7.996 1.00 95.50 82 TYR A C 1
ATOM 674 O O . TYR A 1 82 ? -3.264 5.883 8.659 1.00 95.50 82 TYR A O 1
ATOM 682 N N . LYS A 1 83 ? -1.804 6.973 7.339 1.00 95.44 83 LYS A N 1
ATOM 683 C CA . LYS A 1 83 ? -2.551 8.236 7.333 1.00 95.44 83 LYS A CA 1
ATOM 684 C C . LYS A 1 83 ? -3.888 8.129 6.612 1.00 95.44 83 LYS A C 1
ATOM 686 O O . LYS A 1 83 ? -4.854 8.732 7.067 1.00 95.44 83 LYS A O 1
ATOM 691 N N . ILE A 1 84 ? -3.964 7.335 5.547 1.00 96.12 84 ILE A N 1
ATOM 692 C CA . ILE A 1 84 ? -5.221 7.066 4.841 1.00 96.12 84 ILE A CA 1
ATOM 693 C C . ILE A 1 84 ? -6.197 6.352 5.787 1.00 96.12 84 ILE A C 1
ATOM 695 O O . ILE A 1 84 ? -7.327 6.803 5.960 1.00 96.12 84 ILE A O 1
ATOM 699 N N . TYR A 1 85 ? -5.743 5.299 6.470 1.00 94.69 85 TYR A N 1
ATOM 700 C CA . TYR A 1 85 ? -6.572 4.559 7.426 1.00 94.69 85 TYR A CA 1
ATOM 701 C C . TYR A 1 85 ? -6.967 5.397 8.648 1.00 94.69 85 TYR A C 1
ATOM 703 O O . TYR A 1 85 ? -8.111 5.344 9.087 1.00 94.69 85 TYR A O 1
ATOM 711 N N . GLU A 1 86 ? -6.053 6.217 9.169 1.00 91.56 86 GLU A N 1
ATOM 712 C CA . GLU A 1 86 ? -6.333 7.148 10.269 1.00 91.56 86 GLU A CA 1
ATOM 713 C C . GLU A 1 86 ? -7.438 8.157 9.896 1.00 91.56 86 GLU A C 1
ATOM 715 O O . GLU A 1 86 ? -8.314 8.453 10.717 1.00 91.56 86 GLU A O 1
ATOM 720 N N . ASN A 1 87 ? -7.448 8.627 8.643 1.00 91.44 87 ASN A N 1
ATOM 721 C CA . ASN A 1 87 ? -8.492 9.509 8.125 1.00 91.44 87 ASN A CA 1
ATOM 722 C C . ASN A 1 87 ? -9.842 8.796 7.957 1.00 91.44 87 ASN A C 1
ATOM 724 O O . ASN A 1 87 ? -10.865 9.378 8.317 1.00 91.44 87 ASN A O 1
ATOM 728 N N . PHE A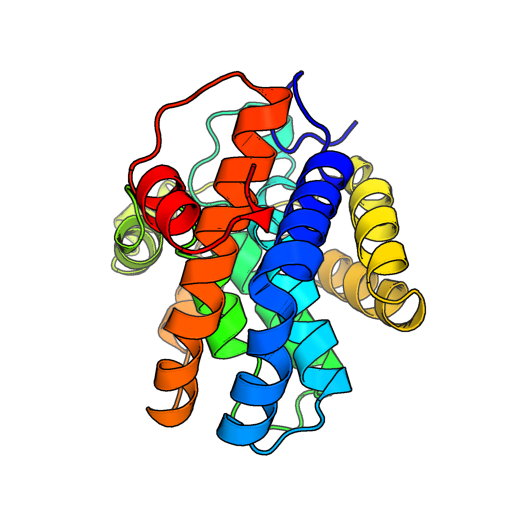 1 88 ? -9.877 7.536 7.507 1.00 89.88 88 PHE A N 1
ATOM 729 C CA . PHE A 1 88 ? -11.125 6.755 7.484 1.00 89.88 88 PHE A CA 1
ATOM 730 C C . PHE A 1 88 ? -11.725 6.575 8.882 1.00 89.88 88 PHE A C 1
ATOM 732 O O . PHE A 1 88 ? -12.933 6.735 9.073 1.00 89.88 88 PHE A O 1
ATOM 739 N N . GLU A 1 89 ? -10.884 6.333 9.887 1.00 84.44 89 GLU A N 1
ATOM 740 C CA . GLU A 1 89 ? -11.322 6.202 11.279 1.00 84.44 89 GLU A CA 1
ATOM 741 C C . GLU A 1 89 ? -11.653 7.552 11.945 1.00 84.44 89 GLU A C 1
ATOM 743 O O . GLU A 1 89 ? -12.056 7.583 13.110 1.00 84.44 89 GLU A O 1
ATOM 748 N N . ASN A 1 90 ? -11.515 8.682 11.235 1.00 77.88 90 ASN A N 1
ATOM 749 C CA . ASN A 1 90 ? -11.694 10.041 11.758 1.00 77.88 90 ASN A CA 1
ATOM 750 C C . ASN A 1 90 ? -10.900 10.306 13.055 1.00 77.88 90 ASN A C 1
ATOM 752 O O . ASN A 1 90 ? -11.364 11.051 13.920 1.00 77.88 90 ASN A O 1
ATOM 756 N N . ASN A 1 91 ? -9.729 9.682 13.225 1.00 64.50 91 ASN A N 1
ATOM 757 C CA . ASN A 1 91 ? -8.935 9.719 14.464 1.00 64.50 91 ASN A CA 1
ATOM 758 C C . ASN A 1 91 ? -9.664 9.197 15.728 1.00 64.50 91 ASN A C 1
ATOM 760 O O . ASN A 1 91 ? -9.294 9.564 16.843 1.00 64.50 91 ASN A O 1
ATOM 764 N N . LYS A 1 92 ? -10.723 8.382 15.591 1.00 58.34 92 LYS A N 1
ATOM 765 C CA . LYS A 1 92 ? -11.578 7.973 16.726 1.00 58.34 92 LYS A CA 1
ATOM 766 C C . LYS A 1 92 ? -11.138 6.691 17.438 1.00 58.34 92 LYS A C 1
ATOM 768 O O . LYS A 1 92 ? -11.577 6.472 18.565 1.00 58.34 92 LYS A O 1
ATOM 773 N N . ASN A 1 93 ? -10.306 5.850 16.820 1.00 56.75 93 ASN A N 1
ATOM 774 C CA . ASN A 1 93 ? -9.913 4.555 17.385 1.00 56.75 93 ASN A CA 1
ATOM 775 C C . ASN A 1 93 ? -8.526 4.597 18.036 1.00 56.75 93 ASN A C 1
ATOM 777 O O . ASN A 1 93 ? -7.548 5.044 17.443 1.00 56.75 93 ASN A O 1
ATOM 781 N N . THR A 1 94 ? -8.440 4.061 19.255 1.00 54.34 94 THR A N 1
ATOM 782 C CA . THR A 1 94 ? -7.177 3.830 19.975 1.00 54.34 94 THR A CA 1
ATOM 783 C C . THR A 1 94 ? -6.390 2.634 19.428 1.00 54.34 94 THR A C 1
ATOM 785 O O . THR A 1 94 ? -5.178 2.589 19.604 1.00 54.34 94 THR A O 1
ATOM 788 N N . ASP A 1 95 ? -7.064 1.701 18.745 1.00 67.81 95 ASP A N 1
ATOM 789 C CA . ASP A 1 95 ? -6.463 0.560 18.045 1.00 67.81 95 ASP A CA 1
ATOM 790 C C . ASP A 1 95 ? -6.709 0.716 16.540 1.00 67.81 95 ASP A C 1
ATOM 792 O O . ASP A 1 95 ? -7.741 0.284 16.024 1.00 67.81 95 ASP A O 1
ATOM 796 N N . ASN A 1 96 ? -5.768 1.359 15.844 1.00 79.94 96 ASN A N 1
ATOM 797 C CA . ASN A 1 96 ? -5.844 1.545 14.397 1.00 79.94 96 ASN A CA 1
ATOM 798 C C . ASN A 1 96 ? -5.760 0.175 13.701 1.00 79.94 96 ASN A C 1
ATOM 800 O O . ASN A 1 96 ? -4.694 -0.448 13.622 1.00 79.94 96 ASN A O 1
ATOM 804 N N . ILE A 1 97 ? -6.895 -0.303 13.185 1.00 89.25 97 ILE A N 1
ATOM 805 C CA . ILE A 1 97 ? -6.998 -1.619 12.533 1.00 89.25 97 ILE A CA 1
ATOM 806 C C . ILE A 1 97 ? -6.218 -1.685 11.211 1.00 89.25 97 ILE A C 1
ATOM 808 O O . ILE A 1 97 ? -5.987 -2.771 10.686 1.00 89.25 97 ILE A O 1
ATOM 812 N N . GLY A 1 98 ? -5.782 -0.531 10.695 1.00 91.94 98 GLY A N 1
ATOM 813 C CA . GLY A 1 98 ? -4.919 -0.368 9.530 1.00 91.94 98 GLY A CA 1
ATOM 814 C C . GLY A 1 98 ? -3.491 -0.877 9.735 1.00 91.94 98 GLY A C 1
ATOM 815 O O . GLY A 1 98 ? -2.798 -1.186 8.766 1.00 91.94 98 GLY A O 1
ATOM 816 N N . ILE A 1 99 ? -3.033 -1.012 10.984 1.00 92.44 99 ILE A N 1
ATOM 817 C CA . ILE A 1 99 ? -1.652 -1.403 11.306 1.00 92.44 99 ILE A CA 1
ATOM 818 C C . ILE A 1 99 ? -1.196 -2.706 10.621 1.00 92.44 99 ILE A C 1
ATOM 820 O O . ILE A 1 99 ? -0.142 -2.674 9.987 1.00 92.44 99 ILE A O 1
ATOM 824 N N . PRO A 1 100 ? -1.912 -3.848 10.684 1.00 94.06 100 PRO A N 1
ATOM 825 C CA . PRO A 1 100 ? -1.475 -5.071 10.004 1.00 94.06 100 PRO A CA 1
ATOM 826 C C . PRO A 1 100 ? -1.266 -4.890 8.495 1.00 94.06 100 PRO A C 1
ATOM 828 O O . PRO A 1 100 ? -0.308 -5.430 7.942 1.00 94.06 100 PRO A O 1
ATOM 831 N N . PHE A 1 101 ? -2.112 -4.092 7.846 1.00 95.81 101 PHE A N 1
ATOM 832 C CA . PHE A 1 101 ? -2.040 -3.787 6.417 1.00 95.81 101 PHE A CA 1
ATOM 833 C C . PHE A 1 101 ? -0.832 -2.908 6.072 1.00 95.81 101 PHE A C 1
ATOM 835 O O . PHE A 1 101 ? -0.108 -3.156 5.105 1.00 95.81 101 PHE A O 1
ATOM 842 N N . VAL A 1 102 ? -0.569 -1.910 6.916 1.00 94.00 102 VAL A N 1
ATOM 843 C CA . VAL A 1 102 ? 0.617 -1.051 6.838 1.00 94.00 102 VAL A CA 1
ATOM 844 C C . VAL A 1 102 ? 1.894 -1.868 7.014 1.00 94.00 102 VAL A C 1
ATOM 846 O O . VAL A 1 102 ? 2.831 -1.730 6.230 1.00 94.00 102 VAL A O 1
ATOM 849 N N . LEU A 1 103 ? 1.938 -2.752 8.015 1.00 91.50 103 LEU A N 1
ATOM 850 C CA . LEU A 1 103 ? 3.092 -3.616 8.258 1.00 91.50 103 LEU A CA 1
ATOM 851 C C . LEU A 1 103 ? 3.331 -4.571 7.086 1.00 91.50 103 LEU A C 1
ATOM 853 O O . LEU A 1 103 ? 4.487 -4.768 6.711 1.00 91.50 103 LEU A O 1
ATOM 857 N N . ALA A 1 104 ? 2.273 -5.130 6.490 1.00 92.88 104 ALA A N 1
ATOM 858 C CA . ALA A 1 104 ? 2.382 -5.951 5.285 1.00 92.88 104 ALA A CA 1
ATOM 859 C C . ALA A 1 104 ? 3.008 -5.152 4.133 1.00 92.88 104 ALA A C 1
ATOM 861 O O . ALA A 1 104 ? 3.985 -5.596 3.535 1.00 92.88 104 ALA A O 1
ATOM 862 N N . SER A 1 105 ? 2.533 -3.925 3.918 1.00 92.88 105 SER A N 1
ATOM 863 C CA . SER A 1 105 ? 3.051 -3.021 2.884 1.00 92.88 105 SER A CA 1
ATOM 864 C C . SER A 1 105 ? 4.508 -2.610 3.120 1.00 92.88 105 SER A C 1
ATOM 866 O O . SER A 1 105 ? 5.260 -2.447 2.173 1.00 92.88 105 SER A O 1
ATOM 868 N N . ILE A 1 106 ? 4.967 -2.486 4.366 1.00 90.38 106 ILE A N 1
ATOM 869 C CA . ILE A 1 106 ? 6.382 -2.187 4.658 1.00 90.38 106 ILE A CA 1
ATOM 870 C C . ILE A 1 106 ? 7.301 -3.383 4.340 1.00 90.38 106 ILE A C 1
ATOM 872 O O . ILE A 1 106 ? 8.482 -3.194 4.044 1.00 90.38 106 ILE A O 1
ATOM 876 N N . ASN A 1 107 ? 6.789 -4.614 4.422 1.00 88.00 107 ASN A N 1
ATOM 877 C CA . ASN A 1 107 ? 7.595 -5.841 4.389 1.00 88.00 107 ASN A CA 1
ATOM 878 C C . ASN A 1 107 ? 7.351 -6.722 3.156 1.00 88.00 107 ASN A C 1
ATOM 880 O O . ASN A 1 107 ? 7.790 -7.869 3.147 1.00 88.00 107 ASN A O 1
ATOM 884 N N . HIS A 1 108 ? 6.696 -6.196 2.119 1.00 88.69 108 HIS A N 1
ATOM 885 C CA . HIS A 1 108 ? 6.259 -6.963 0.947 1.00 88.69 108 HIS A CA 1
ATOM 886 C C . HIS A 1 108 ? 7.394 -7.535 0.067 1.00 88.69 108 HIS A C 1
ATOM 888 O O . HIS A 1 108 ? 7.141 -8.390 -0.772 1.00 88.69 108 HIS A O 1
ATOM 894 N N . HIS A 1 109 ? 8.656 -7.140 0.256 1.00 80.75 109 HIS A N 1
ATOM 895 C CA . HIS A 1 109 ? 9.780 -7.682 -0.525 1.00 80.75 109 HIS A CA 1
ATOM 896 C C . HIS A 1 109 ? 10.276 -9.043 0.009 1.00 80.75 109 HIS A C 1
ATOM 898 O O . HIS A 1 109 ? 10.782 -9.129 1.132 1.00 80.75 109 HIS A O 1
ATOM 904 N N . GLU A 1 110 ? 10.243 -10.090 -0.833 1.00 59.97 110 GLU A N 1
ATOM 905 C CA . GLU A 1 110 ? 10.579 -11.503 -0.519 1.00 59.97 110 GLU A CA 1
ATOM 906 C C . GLU A 1 110 ? 11.940 -11.705 0.166 1.00 59.97 110 GLU A C 1
ATOM 908 O O . GLU A 1 110 ? 12.028 -12.336 1.219 1.00 59.97 110 GLU A O 1
ATOM 913 N N . ALA A 1 111 ? 13.009 -11.106 -0.364 1.00 49.91 111 ALA A N 1
ATOM 914 C CA . ALA A 1 111 ? 14.357 -11.222 0.204 1.00 49.91 111 ALA A CA 1
ATOM 915 C C . ALA A 1 111 ? 14.633 -10.230 1.356 1.00 49.91 111 ALA A C 1
ATOM 917 O O . ALA A 1 111 ? 15.751 -10.173 1.878 1.00 49.91 111 ALA A O 1
ATOM 918 N N . MET A 1 112 ? 13.658 -9.383 1.715 1.00 52.56 112 MET A N 1
ATOM 919 C CA . MET A 1 112 ? 13.900 -8.144 2.459 1.00 52.56 112 MET A CA 1
ATOM 920 C C . MET A 1 112 ? 12.824 -7.798 3.498 1.00 52.56 112 MET A C 1
ATOM 922 O O . MET A 1 112 ? 12.824 -6.667 3.981 1.00 52.56 112 MET A O 1
ATOM 926 N N . ALA A 1 113 ? 12.005 -8.756 3.945 1.00 53.19 113 ALA A N 1
ATOM 927 C CA . ALA A 1 113 ? 11.025 -8.579 5.032 1.00 53.19 113 ALA A CA 1
ATOM 928 C C . ALA A 1 113 ? 11.632 -8.089 6.375 1.00 53.19 113 ALA A C 1
ATOM 930 O O . ALA A 1 113 ? 10.919 -7.806 7.329 1.00 53.19 113 ALA A O 1
ATOM 931 N N . ALA A 1 114 ? 12.962 -7.977 6.478 1.00 58.84 114 ALA A N 1
ATOM 932 C CA . ALA A 1 114 ? 13.656 -7.343 7.599 1.00 58.84 114 ALA A CA 1
ATOM 933 C C . ALA A 1 114 ? 14.284 -5.976 7.263 1.00 58.84 114 ALA A C 1
ATOM 935 O O . ALA A 1 114 ? 14.752 -5.298 8.173 1.00 58.84 114 ALA A O 1
ATOM 936 N N . ARG A 1 115 ? 14.344 -5.550 5.994 1.00 61.69 115 ARG A N 1
ATOM 937 C CA . ARG A 1 115 ? 15.031 -4.322 5.547 1.00 61.69 115 ARG A CA 1
ATOM 938 C C . ARG A 1 115 ? 14.284 -3.065 5.970 1.00 61.69 115 ARG A C 1
ATOM 940 O O . ARG A 1 115 ? 14.930 -2.164 6.496 1.00 61.69 115 ARG A O 1
ATOM 947 N N . GLY A 1 116 ? 12.959 -3.031 5.799 1.00 62.25 116 GLY A N 1
ATOM 948 C CA . GL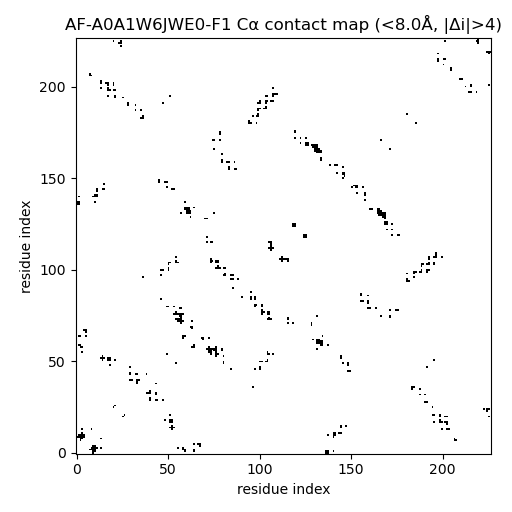Y A 1 116 ? 12.116 -1.934 6.283 1.00 62.25 116 GLY A CA 1
ATOM 949 C C . GLY A 1 116 ? 12.289 -1.749 7.791 1.00 62.25 116 GLY A C 1
ATOM 950 O O . GLY A 1 116 ? 12.668 -0.678 8.257 1.00 62.25 116 GLY A O 1
ATOM 951 N N . PHE A 1 117 ? 12.158 -2.830 8.563 1.00 66.38 117 PHE A N 1
ATOM 952 C CA . PHE A 1 117 ? 12.405 -2.785 10.005 1.00 66.38 117 PHE A CA 1
ATOM 953 C C . PHE A 1 117 ? 13.851 -2.434 10.372 1.00 66.38 117 PHE A C 1
ATOM 955 O O . PHE A 1 117 ? 14.068 -1.659 11.298 1.00 66.38 117 PHE A O 1
ATOM 962 N N . LYS A 1 118 ? 14.852 -2.965 9.660 1.00 67.25 118 LYS A N 1
ATOM 963 C CA . LYS A 1 118 ? 16.272 -2.662 9.898 1.00 67.25 118 LYS A CA 1
ATOM 964 C C . LYS A 1 118 ? 16.549 -1.176 9.697 1.00 67.25 118 LYS A C 1
ATOM 966 O O . LYS A 1 118 ? 17.175 -0.571 10.560 1.00 67.25 118 LYS A O 1
ATOM 971 N N . LEU A 1 119 ? 15.998 -0.587 8.639 1.00 64.06 119 LEU A N 1
ATOM 972 C CA . LEU A 1 119 ? 16.080 0.845 8.377 1.00 64.06 119 LEU A CA 1
ATOM 973 C C . LEU A 1 119 ? 15.498 1.698 9.491 1.00 64.06 119 LEU A C 1
ATOM 975 O O . LEU A 1 119 ? 16.040 2.748 9.827 1.00 64.06 119 LEU A O 1
ATOM 979 N N . MET A 1 120 ? 14.406 1.220 10.076 1.00 67.81 120 MET A N 1
ATOM 980 C CA . MET A 1 120 ? 13.705 1.912 11.145 1.00 67.81 120 MET A CA 1
ATOM 981 C C . MET A 1 120 ? 14.306 1.642 12.536 1.00 67.81 120 MET A C 1
ATOM 983 O O . MET A 1 120 ? 13.812 2.163 13.534 1.00 67.81 120 MET A O 1
ATOM 987 N N . ARG A 1 121 ? 15.399 0.866 12.635 1.00 68.06 121 ARG A N 1
ATOM 988 C CA . ARG A 1 121 ? 16.105 0.605 13.904 1.00 68.06 121 ARG A CA 1
ATOM 989 C C . ARG A 1 121 ? 17.171 1.640 14.249 1.00 68.06 121 ARG A C 1
ATOM 991 O O . ARG A 1 121 ? 17.545 1.714 15.417 1.00 68.06 121 ARG A O 1
ATOM 998 N N . SER A 1 122 ? 17.678 2.433 13.299 1.00 67.31 122 SER A N 1
ATOM 999 C CA . SER A 1 122 ? 18.677 3.460 13.623 1.00 67.31 122 SER A CA 1
ATOM 1000 C C . SER A 1 122 ? 18.527 4.755 12.826 1.00 67.31 122 SER A C 1
ATOM 1002 O O . SER A 1 122 ? 18.335 4.766 11.611 1.00 67.31 122 SER A O 1
ATOM 1004 N N . ILE A 1 123 ? 18.722 5.877 13.525 1.00 70.00 123 ILE A N 1
ATOM 1005 C CA . ILE A 1 123 ? 18.768 7.222 12.930 1.00 70.00 123 ILE A CA 1
ATOM 1006 C C . ILE A 1 123 ? 19.884 7.316 11.871 1.00 70.00 123 ILE A C 1
ATOM 1008 O O . ILE A 1 123 ? 19.733 7.972 10.846 1.00 70.00 123 ILE A O 1
ATOM 1012 N N . SER A 1 124 ? 21.003 6.615 12.073 1.00 69.50 124 SER A N 1
ATOM 1013 C CA . SER A 1 124 ? 22.111 6.602 11.112 1.00 69.50 124 SER A CA 1
ATOM 1014 C C . SER A 1 124 ? 21.732 6.001 9.754 1.00 69.50 124 SER A C 1
ATOM 1016 O O . SER A 1 124 ? 22.233 6.464 8.732 1.00 69.50 124 SER A O 1
ATOM 1018 N N . GLN A 1 125 ? 20.840 5.005 9.725 1.00 72.00 125 GLN A N 1
ATOM 1019 C CA . GLN A 1 125 ? 20.367 4.391 8.483 1.00 72.00 125 GLN A CA 1
ATOM 1020 C C . GLN A 1 125 ? 19.261 5.223 7.833 1.00 72.00 125 GLN A C 1
ATOM 1022 O O . GLN A 1 125 ? 19.277 5.398 6.616 1.00 72.00 125 GLN A O 1
ATOM 1027 N N . ILE A 1 126 ? 18.349 5.806 8.624 1.00 75.44 126 ILE A N 1
ATOM 1028 C CA . ILE A 1 126 ? 17.276 6.647 8.072 1.00 75.44 126 ILE A CA 1
ATOM 1029 C C . ILE A 1 126 ? 17.811 7.931 7.421 1.00 75.44 126 ILE A C 1
ATOM 1031 O O . ILE A 1 126 ? 17.217 8.424 6.470 1.00 75.44 126 ILE A O 1
ATOM 1035 N N . ASN A 1 127 ? 18.957 8.449 7.872 1.00 73.88 127 ASN A N 1
ATOM 1036 C CA . ASN A 1 127 ? 19.585 9.630 7.269 1.00 73.88 127 ASN A CA 1
ATOM 1037 C C . ASN A 1 127 ? 20.080 9.395 5.829 1.00 73.88 127 ASN A C 1
ATOM 1039 O O . ASN A 1 127 ? 20.358 10.359 5.121 1.00 73.88 127 ASN A O 1
ATOM 1043 N N . GLN A 1 128 ? 20.192 8.137 5.385 1.00 77.81 128 GLN A N 1
ATOM 1044 C CA . GLN A 1 128 ? 20.515 7.794 3.994 1.00 77.81 128 GLN A CA 1
ATOM 1045 C C . GLN A 1 128 ? 19.277 7.816 3.084 1.00 77.81 128 GLN A C 1
ATOM 1047 O O . GLN A 1 128 ? 19.406 7.849 1.860 1.00 77.81 128 GLN A O 1
ATOM 1052 N N . VAL A 1 129 ? 18.076 7.798 3.670 1.00 82.94 129 VAL A N 1
ATOM 1053 C CA . VAL A 1 129 ? 16.810 7.886 2.943 1.00 82.94 129 VAL A CA 1
ATOM 1054 C C . VAL A 1 129 ? 16.568 9.349 2.586 1.00 82.94 129 VAL A C 1
ATOM 1056 O O . VAL A 1 129 ? 16.605 10.229 3.446 1.00 82.94 129 VAL A O 1
ATOM 1059 N N . LYS A 1 130 ? 16.321 9.639 1.306 1.00 88.56 130 LYS A N 1
ATOM 1060 C CA . LYS A 1 130 ? 15.964 11.002 0.894 1.00 88.56 130 LYS A CA 1
ATOM 1061 C C . LYS A 1 130 ? 14.517 11.289 1.278 1.00 88.56 130 LYS A C 1
ATOM 1063 O O . LYS A 1 130 ? 13.661 10.417 1.148 1.00 88.56 130 LYS A O 1
ATOM 1068 N N . GLN A 1 131 ? 14.256 12.538 1.655 1.00 92.44 131 GLN A N 1
ATOM 1069 C CA . GLN A 1 131 ? 12.913 13.055 1.908 1.00 92.44 131 GLN A CA 1
ATOM 1070 C C . GLN A 1 131 ? 11.929 12.644 0.806 1.00 92.44 131 GLN A C 1
ATOM 1072 O O . GLN A 1 131 ? 12.242 12.716 -0.386 1.00 92.44 131 GLN A O 1
ATOM 1077 N N . PHE A 1 132 ? 10.735 12.236 1.218 1.00 94.50 132 PHE A N 1
ATOM 1078 C CA . PHE A 1 132 ? 9.624 12.054 0.304 1.00 94.50 132 PHE A CA 1
ATOM 1079 C C . PHE A 1 132 ? 9.049 13.420 -0.053 1.00 94.50 132 PHE A C 1
ATOM 1081 O O . PHE A 1 132 ? 8.753 14.230 0.828 1.00 94.50 132 PHE A O 1
ATOM 1088 N N . GLU A 1 133 ? 8.892 13.652 -1.347 1.00 96.19 133 GLU A N 1
ATOM 1089 C CA . GLU A 1 133 ? 8.162 14.778 -1.909 1.00 96.19 133 GLU A CA 1
ATOM 1090 C C . GLU A 1 133 ? 7.267 14.208 -3.004 1.00 96.19 133 GLU A C 1
ATOM 1092 O O . GLU A 1 133 ? 7.788 13.568 -3.919 1.00 96.19 133 GLU A O 1
ATOM 1097 N N . PHE A 1 134 ? 5.954 14.377 -2.885 1.00 97.06 134 PHE A N 1
ATOM 1098 C CA . PHE A 1 134 ? 4.989 13.810 -3.821 1.00 97.06 134 PHE A CA 1
ATOM 1099 C C . PHE A 1 134 ? 5.213 14.349 -5.240 1.00 97.06 134 PHE A C 1
ATOM 1101 O O . PHE A 1 134 ? 5.510 15.529 -5.438 1.00 97.06 134 PHE A O 1
ATOM 1108 N N . CYS A 1 135 ? 5.144 13.463 -6.229 1.00 96.06 135 CYS A N 1
ATOM 1109 C CA . CYS A 1 135 ? 5.221 13.798 -7.643 1.00 96.06 135 CYS A CA 1
ATOM 1110 C C . CYS A 1 135 ? 3.792 13.988 -8.161 1.00 96.06 135 CYS A C 1
ATOM 1112 O O . CYS A 1 135 ? 3.062 13.011 -8.288 1.00 96.06 135 CYS A O 1
ATOM 1114 N N . GLU A 1 136 ? 3.398 15.225 -8.460 1.00 95.88 136 GLU A N 1
ATOM 1115 C CA . GLU A 1 136 ? 2.032 15.575 -8.891 1.00 95.88 136 GLU A CA 1
ATOM 1116 C C . GLU A 1 136 ? 1.566 14.753 -10.104 1.00 95.88 136 GLU A C 1
ATOM 1118 O O . GLU A 1 136 ? 0.411 14.348 -10.198 1.00 95.88 136 GLU A O 1
ATOM 1123 N N . GLU A 1 137 ? 2.487 14.403 -11.006 1.00 94.56 137 GLU A N 1
ATOM 1124 C CA . GLU A 1 137 ? 2.226 13.552 -12.170 1.00 94.56 137 GLU A CA 1
ATOM 1125 C C . GLU A 1 137 ? 1.822 12.109 -11.809 1.00 94.56 137 GLU A C 1
ATOM 1127 O O . GLU A 1 137 ? 1.437 11.345 -12.695 1.00 94.56 137 GLU A O 1
ATOM 1132 N N . CYS A 1 138 ? 1.942 11.705 -10.541 1.00 96.81 138 CYS A N 1
ATOM 1133 C CA . CYS A 1 138 ? 1.468 10.422 -10.023 1.00 96.81 138 CYS A CA 1
ATOM 1134 C C . CYS A 1 138 ? 0.018 10.458 -9.537 1.00 96.81 138 CYS A C 1
ATOM 1136 O O . CYS A 1 138 ? -0.551 9.393 -9.298 1.00 96.81 138 CYS A O 1
ATOM 1138 N N . ARG A 1 139 ? -0.591 11.642 -9.398 1.00 97.75 139 ARG A N 1
ATOM 1139 C CA . ARG A 1 139 ? -1.955 11.790 -8.880 1.00 97.75 139 ARG A CA 1
ATOM 1140 C C . ARG A 1 139 ? -2.971 10.984 -9.686 1.00 97.75 139 ARG A C 1
ATOM 1142 O O . ARG A 1 139 ? -3.692 10.176 -9.111 1.00 97.75 139 ARG A O 1
ATOM 1149 N N . GLU A 1 140 ? -2.967 11.137 -11.008 1.00 97.56 140 GLU A N 1
ATOM 1150 C CA . GLU A 1 140 ? -3.892 10.422 -11.899 1.00 97.56 140 GLU A CA 1
ATOM 1151 C C . GLU A 1 140 ? -3.742 8.896 -11.797 1.00 97.56 140 GLU A C 1
ATOM 1153 O O . GLU A 1 140 ? -4.720 8.159 -11.901 1.00 97.56 140 GLU A O 1
ATOM 1158 N N . GLU A 1 141 ? -2.524 8.395 -11.568 1.00 97.94 141 GLU A N 1
ATOM 1159 C CA . GLU A 1 141 ? -2.285 6.959 -11.408 1.00 97.94 141 GLU A CA 1
ATOM 1160 C C . GLU A 1 141 ? -2.883 6.422 -10.101 1.00 97.94 141 GLU A C 1
ATOM 1162 O O . GLU A 1 141 ? -3.437 5.324 -10.087 1.00 97.94 141 GLU A O 1
ATOM 1167 N N . ILE A 1 142 ? -2.826 7.200 -9.016 1.00 98.19 142 ILE A N 1
ATOM 1168 C CA . ILE A 1 142 ? -3.467 6.846 -7.740 1.00 98.19 142 ILE A CA 1
ATOM 1169 C C . ILE A 1 142 ? -4.994 6.923 -7.863 1.00 98.19 142 ILE A C 1
ATOM 1171 O O . ILE A 1 142 ? -5.700 6.042 -7.371 1.00 98.19 142 ILE A O 1
ATOM 1175 N N . GLU A 1 143 ? -5.521 7.942 -8.545 1.00 98.38 143 GLU A N 1
ATOM 1176 C CA . GLU A 1 143 ? -6.961 8.077 -8.797 1.00 98.38 143 GLU A CA 1
ATOM 1177 C C . GLU A 1 143 ? -7.501 6.860 -9.562 1.00 98.38 143 GLU A C 1
ATOM 1179 O O . GLU A 1 143 ? -8.494 6.274 -9.136 1.00 98.38 143 GLU A O 1
ATOM 1184 N N . LYS A 1 144 ? -6.805 6.394 -10.610 1.00 98.44 144 LYS A N 1
ATOM 1185 C CA . LYS A 1 144 ? -7.170 5.160 -11.335 1.00 98.44 144 LYS A CA 1
ATOM 1186 C C . LYS A 1 144 ? -7.271 3.947 -10.407 1.00 98.44 144 LYS A C 1
ATOM 1188 O O . LYS A 1 144 ? -8.271 3.236 -10.457 1.00 98.44 144 LYS A O 1
ATOM 1193 N N . ILE A 1 145 ? -6.268 3.729 -9.551 1.00 98.38 145 ILE A N 1
ATOM 1194 C CA . ILE A 1 145 ? -6.259 2.603 -8.601 1.00 98.38 145 ILE A CA 1
ATOM 1195 C C . ILE A 1 145 ? -7.420 2.721 -7.605 1.00 98.38 145 ILE A C 1
ATOM 1197 O O . ILE A 1 145 ? -8.141 1.760 -7.363 1.00 98.38 145 ILE A O 1
ATOM 1201 N N . THR A 1 146 ? -7.619 3.898 -7.012 1.00 98.19 146 THR A N 1
ATOM 1202 C CA . THR A 1 146 ? -8.662 4.080 -5.990 1.00 98.19 146 THR A CA 1
ATOM 1203 C C . THR A 1 146 ? -10.069 3.974 -6.563 1.00 98.19 146 THR A C 1
ATOM 1205 O O . THR A 1 146 ? -10.936 3.426 -5.894 1.00 98.19 146 THR A O 1
ATOM 1208 N N . ILE A 1 147 ? -10.296 4.411 -7.806 1.00 98.38 147 ILE A N 1
ATOM 1209 C CA . ILE A 1 147 ? -11.571 4.215 -8.511 1.00 98.38 147 ILE A CA 1
ATOM 1210 C C . ILE A 1 147 ? -11.867 2.723 -8.714 1.00 98.38 147 ILE A C 1
ATOM 1212 O O . ILE A 1 147 ? -13.014 2.316 -8.537 1.00 98.38 147 ILE A O 1
ATOM 1216 N N . GLU A 1 148 ? -10.849 1.923 -9.045 1.00 98.06 148 GLU A N 1
ATOM 1217 C CA . GLU A 1 148 ? -10.954 0.463 -9.209 1.00 98.06 148 GLU A CA 1
ATOM 1218 C C . GLU A 1 148 ? -11.283 -0.268 -7.889 1.00 98.06 148 GLU A C 1
ATOM 1220 O O . GLU A 1 148 ? -11.903 -1.334 -7.893 1.00 98.06 148 GLU A O 1
ATOM 1225 N N . ILE A 1 149 ? -10.897 0.302 -6.745 1.00 97.94 149 ILE A N 1
ATOM 1226 C CA . ILE A 1 149 ? -11.236 -0.212 -5.406 1.00 97.94 149 ILE A CA 1
ATOM 1227 C C . ILE 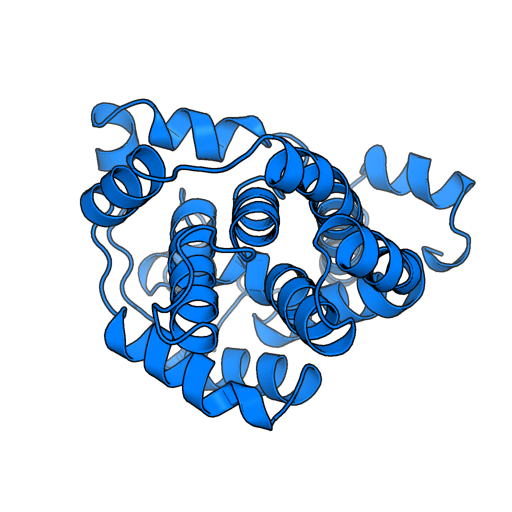A 1 149 ? -12.636 0.257 -4.990 1.00 97.94 149 ILE A C 1
ATOM 1229 O O . ILE A 1 149 ? -13.527 -0.539 -4.685 1.00 97.94 149 ILE A O 1
ATOM 1233 N N . ASP A 1 150 ? -12.819 1.576 -4.927 1.00 96.69 150 ASP A N 1
ATOM 1234 C CA . ASP A 1 150 ? -14.071 2.250 -4.608 1.00 96.69 150 ASP A CA 1
ATOM 1235 C C . ASP A 1 150 ? -13.948 3.752 -4.893 1.00 96.69 150 ASP A C 1
ATOM 1237 O O . ASP A 1 150 ? -13.276 4.490 -4.174 1.00 96.69 150 ASP A O 1
ATOM 1241 N N . LYS A 1 151 ? -14.680 4.262 -5.883 1.00 96.19 151 LYS A N 1
ATOM 1242 C CA . LYS A 1 151 ? -14.664 5.698 -6.204 1.00 96.19 151 LYS A CA 1
ATOM 1243 C C . LYS A 1 151 ? -14.981 6.610 -5.003 1.00 96.19 151 LYS A C 1
ATOM 1245 O O . LYS A 1 151 ? -14.570 7.766 -4.994 1.00 96.19 151 LYS A O 1
ATOM 1250 N N . ARG A 1 152 ? -15.696 6.121 -3.981 1.00 95.25 152 ARG A N 1
ATOM 1251 C CA . ARG A 1 152 ? -16.042 6.907 -2.782 1.00 95.25 152 ARG A CA 1
ATOM 1252 C C . ARG A 1 152 ? -14.840 7.212 -1.888 1.00 95.25 152 ARG A C 1
ATOM 1254 O O . ARG A 1 152 ? -14.930 8.136 -1.087 1.00 95.25 152 ARG A O 1
ATOM 1261 N N . ILE A 1 153 ? -13.744 6.456 -1.995 1.00 96.12 153 ILE A N 1
ATOM 1262 C CA . ILE A 1 153 ? -12.546 6.674 -1.170 1.00 96.12 153 ILE A CA 1
ATOM 1263 C C . ILE A 1 153 ? -11.495 7.559 -1.844 1.00 96.12 153 ILE A C 1
ATOM 1265 O O . ILE A 1 153 ? -10.569 8.005 -1.169 1.00 96.12 153 ILE A O 1
ATOM 1269 N N . THR A 1 154 ? -11.621 7.810 -3.152 1.00 97.75 154 THR A N 1
ATOM 1270 C CA . THR A 1 154 ? -10.613 8.524 -3.950 1.00 97.75 154 THR A CA 1
ATOM 1271 C C . THR A 1 154 ? -10.271 9.883 -3.348 1.00 97.75 154 THR A C 1
ATOM 1273 O O . THR A 1 154 ? -9.096 10.147 -3.099 1.00 97.75 154 THR A O 1
ATOM 1276 N N . ASP A 1 155 ? -11.275 10.702 -3.029 1.00 96.75 155 ASP A N 1
ATOM 1277 C CA . ASP A 1 155 ? -11.049 12.051 -2.495 1.00 96.75 155 ASP A CA 1
ATOM 1278 C C . ASP A 1 155 ? -10.279 12.015 -1.169 1.00 96.75 155 ASP A C 1
ATOM 1280 O O . ASP A 1 155 ? -9.311 12.752 -1.000 1.00 96.75 155 ASP A O 1
ATOM 1284 N N . VAL A 1 156 ? -10.631 11.092 -0.266 1.00 95.75 156 VAL A N 1
ATOM 1285 C CA . VAL A 1 156 ? -9.947 10.935 1.027 1.00 95.75 156 VAL A CA 1
ATOM 1286 C C . VAL A 1 156 ? -8.496 10.500 0.831 1.00 95.75 156 VAL A C 1
ATOM 1288 O O . VAL A 1 156 ? -7.600 11.022 1.495 1.00 95.75 156 VAL A O 1
ATOM 1291 N N . VAL A 1 157 ? -8.234 9.559 -0.080 1.00 97.75 157 VAL A N 1
ATOM 1292 C CA . VAL A 1 157 ? -6.870 9.090 -0.368 1.00 97.75 157 VAL A CA 1
ATOM 1293 C C . VAL A 1 157 ? -6.019 10.226 -0.933 1.00 97.75 157 VAL A C 1
ATOM 1295 O O . VAL A 1 157 ? -4.926 10.476 -0.422 1.00 97.75 157 VAL A O 1
ATOM 1298 N N . ILE A 1 158 ? -6.521 10.936 -1.946 1.00 97.94 158 ILE A N 1
ATOM 1299 C CA . ILE A 1 158 ? -5.797 12.038 -2.587 1.00 97.94 158 ILE A CA 1
ATOM 1300 C C . ILE A 1 158 ? -5.563 13.180 -1.600 1.00 97.94 158 ILE A C 1
ATOM 1302 O O . ILE A 1 158 ? -4.423 13.609 -1.437 1.00 97.94 158 ILE A O 1
ATOM 1306 N N . GLU A 1 159 ? -6.589 13.614 -0.866 1.00 97.12 159 GLU A N 1
ATOM 1307 C CA . GLU A 1 159 ? -6.450 14.656 0.154 1.00 97.12 159 GLU A CA 1
ATOM 1308 C C . GLU A 1 159 ? -5.406 14.270 1.215 1.00 97.12 159 GLU A C 1
ATOM 1310 O O . GLU A 1 159 ? -4.581 15.089 1.624 1.00 97.12 159 GLU A O 1
ATOM 1315 N N . THR A 1 160 ? -5.382 13.002 1.635 1.00 97.12 160 THR A N 1
ATOM 1316 C CA . THR A 1 160 ? -4.390 12.515 2.601 1.00 97.12 160 THR A CA 1
ATOM 1317 C C . THR A 1 160 ? -2.963 12.630 2.071 1.00 97.12 160 THR A C 1
ATOM 1319 O O . THR A 1 160 ? -2.061 13.031 2.816 1.00 97.12 160 THR A O 1
ATOM 1322 N N . ILE A 1 161 ? -2.748 12.275 0.803 1.00 97.19 161 ILE A N 1
ATOM 1323 C CA . ILE A 1 161 ? -1.438 12.351 0.150 1.00 97.19 161 ILE A CA 1
ATOM 1324 C C . ILE A 1 161 ? -1.011 13.811 0.003 1.00 97.19 161 ILE A C 1
ATOM 1326 O O . ILE A 1 161 ? 0.111 14.141 0.380 1.00 97.19 161 ILE A O 1
ATOM 1330 N N . GLU A 1 162 ? -1.909 14.698 -0.425 1.00 95.81 162 GLU A N 1
ATOM 1331 C CA . GLU A 1 162 ? -1.653 16.140 -0.547 1.00 95.81 162 GLU A CA 1
ATOM 1332 C C . GLU A 1 162 ? -1.284 16.781 0.799 1.00 95.81 162 GLU A C 1
ATOM 1334 O O . GLU A 1 162 ? -0.278 17.489 0.924 1.00 95.81 162 GLU A O 1
ATOM 1339 N N . ASN A 1 163 ? -2.029 16.448 1.856 1.00 96.94 163 ASN A N 1
ATOM 1340 C CA . ASN A 1 163 ? -1.745 16.893 3.222 1.00 96.94 163 ASN A CA 1
ATOM 1341 C C . ASN A 1 163 ? -0.413 16.339 3.765 1.00 96.94 163 ASN A C 1
ATOM 1343 O O . ASN A 1 163 ? 0.152 16.877 4.721 1.00 96.94 163 ASN A O 1
ATOM 1347 N N . ASN A 1 164 ? 0.123 15.285 3.145 1.00 96.81 164 ASN A N 1
ATOM 1348 C CA . ASN A 1 164 ? 1.412 14.677 3.466 1.00 96.81 164 ASN A CA 1
ATOM 1349 C C . ASN A 1 164 ? 2.396 14.729 2.287 1.00 96.81 164 ASN A C 1
ATOM 1351 O O . ASN A 1 164 ? 3.305 13.902 2.209 1.00 96.81 164 ASN A O 1
ATOM 1355 N N . LYS A 1 165 ? 2.283 15.734 1.409 1.00 96.50 165 LYS A N 1
ATOM 1356 C CA . LYS A 1 165 ? 3.111 15.838 0.197 1.00 96.50 165 LYS A CA 1
ATOM 1357 C C . LYS A 1 165 ? 4.612 15.958 0.453 1.00 96.50 165 LYS A C 1
ATOM 1359 O O . LYS A 1 165 ? 5.402 15.735 -0.457 1.00 96.50 165 LYS A O 1
ATOM 1364 N N . VAL A 1 166 ? 5.026 16.300 1.678 1.00 97.12 166 VAL A N 1
ATOM 1365 C CA . VAL A 1 166 ? 6.429 16.283 2.114 1.00 97.12 166 VAL A CA 1
ATOM 1366 C C . VAL A 1 166 ? 6.567 15.515 3.428 1.00 97.12 166 VAL A C 1
ATOM 1368 O O . VAL A 1 166 ? 5.969 15.881 4.443 1.00 97.12 166 VAL A O 1
ATOM 1371 N N . ILE A 1 167 ? 7.405 14.474 3.438 1.00 95.31 167 ILE A N 1
ATOM 1372 C CA . ILE A 1 167 ? 7.654 13.641 4.623 1.00 95.31 167 ILE A CA 1
ATOM 1373 C C . ILE A 1 167 ? 9.159 13.487 4.822 1.00 95.31 167 ILE A C 1
ATOM 1375 O O . ILE A 1 167 ? 9.860 12.844 4.034 1.00 95.31 167 ILE A O 1
ATOM 1379 N N . SER A 1 168 ? 9.671 14.047 5.918 1.00 93.31 168 SER A N 1
ATOM 1380 C CA . SER A 1 168 ? 11.066 13.832 6.293 1.00 93.31 168 SER A CA 1
ATOM 1381 C C . SER A 1 168 ? 11.277 12.387 6.775 1.00 93.31 168 SER A C 1
ATOM 1383 O O . SER A 1 168 ? 10.391 11.817 7.420 1.00 93.31 168 SER A O 1
ATOM 1385 N N . PRO A 1 169 ? 12.451 11.781 6.525 1.00 89.19 169 PRO A N 1
ATOM 1386 C CA . PRO A 1 169 ? 12.731 10.419 6.981 1.00 89.19 169 PRO A CA 1
ATOM 1387 C C . PRO A 1 169 ? 12.601 10.273 8.506 1.00 89.19 169 PRO A C 1
ATOM 1389 O O . PRO A 1 169 ? 12.075 9.281 9.001 1.00 89.19 169 PRO A O 1
ATOM 1392 N N . ILE A 1 170 ? 12.990 11.306 9.264 1.00 89.50 170 ILE A N 1
ATOM 1393 C CA . ILE A 1 170 ? 12.853 11.344 10.729 1.00 89.50 170 ILE A CA 1
ATOM 1394 C C . ILE A 1 170 ? 11.379 11.340 11.159 1.00 89.50 170 ILE A C 1
ATOM 1396 O O . ILE A 1 170 ? 11.045 10.692 12.149 1.00 89.50 170 ILE A O 1
ATOM 1400 N N . LYS A 1 171 ? 10.487 12.041 10.440 1.00 91.88 171 LYS A N 1
ATOM 1401 C CA . LYS A 1 171 ? 9.041 12.024 10.726 1.00 91.88 171 LYS A CA 1
ATOM 1402 C C . LYS A 1 171 ? 8.481 10.610 10.567 1.00 91.88 171 LYS A C 1
ATOM 1404 O O . LYS A 1 171 ? 7.774 10.145 11.457 1.00 91.88 171 LYS A O 1
ATOM 1409 N N . ALA A 1 172 ? 8.845 9.926 9.482 1.00 89.44 172 ALA A N 1
ATOM 1410 C CA . ALA A 1 172 ? 8.432 8.547 9.238 1.00 89.44 172 ALA A CA 1
ATOM 1411 C C . ALA A 1 172 ? 9.020 7.577 10.281 1.00 89.44 172 ALA A C 1
ATOM 1413 O O . ALA A 1 172 ? 8.298 6.754 10.830 1.00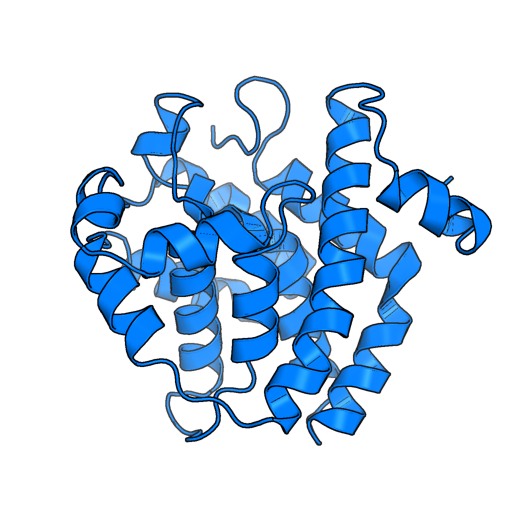 89.44 172 ALA A O 1
ATOM 1414 N N . LEU A 1 173 ? 10.297 7.732 10.648 1.00 86.06 173 LEU A N 1
ATOM 1415 C CA . LEU A 1 173 ? 10.924 6.933 11.704 1.00 86.06 173 LEU A CA 1
ATOM 1416 C C . LEU A 1 173 ? 10.216 7.094 13.055 1.00 86.06 173 LEU A C 1
ATOM 1418 O O . LEU A 1 173 ? 9.884 6.099 13.692 1.00 86.06 173 LEU A O 1
ATOM 1422 N N . LYS A 1 174 ? 9.982 8.337 13.492 1.00 89.25 174 LYS A N 1
ATOM 1423 C CA . LYS A 1 174 ? 9.309 8.618 14.769 1.00 89.25 174 LYS A CA 1
ATOM 1424 C C . LYS A 1 174 ? 7.896 8.053 14.792 1.00 89.25 174 LYS A C 1
ATOM 1426 O O . LYS A 1 174 ? 7.490 7.493 15.800 1.00 89.25 174 LYS A O 1
ATOM 1431 N N . TRP A 1 175 ? 7.164 8.189 13.687 1.00 90.69 175 TRP A N 1
ATOM 1432 C CA . TRP A 1 175 ? 5.857 7.554 13.538 1.00 90.69 175 TRP A CA 1
ATOM 1433 C C . TRP A 1 175 ? 5.959 6.043 13.750 1.00 90.69 175 TRP A C 1
ATOM 1435 O O . TRP A 1 175 ? 5.271 5.514 14.615 1.00 90.69 175 TRP A O 1
ATOM 1445 N N . PHE A 1 176 ? 6.868 5.376 13.038 1.00 87.38 176 PHE A N 1
ATOM 1446 C CA . PHE A 1 176 ? 7.030 3.933 13.140 1.00 87.38 176 PHE A CA 1
ATOM 1447 C C . PHE A 1 176 ? 7.418 3.476 14.556 1.00 87.38 176 PHE A C 1
ATOM 1449 O O . PHE A 1 176 ? 6.857 2.515 15.071 1.00 87.38 176 PHE A O 1
ATOM 1456 N N . GLN A 1 177 ? 8.348 4.178 15.211 1.00 84.50 177 GLN A N 1
ATOM 1457 C CA . GLN A 1 177 ? 8.780 3.882 16.585 1.00 84.50 177 GLN A CA 1
ATOM 1458 C C . GLN A 1 177 ? 7.668 4.067 17.623 1.00 84.50 177 GLN A C 1
ATOM 1460 O O . GLN A 1 177 ? 7.709 3.434 18.675 1.00 84.50 177 GLN A O 1
ATOM 1465 N N . ASN A 1 178 ? 6.689 4.920 17.323 1.00 87.69 178 ASN A N 1
ATOM 1466 C CA . ASN A 1 178 ? 5.543 5.187 18.184 1.00 87.69 178 ASN A CA 1
ATOM 1467 C C . ASN A 1 178 ? 4.330 4.303 17.854 1.00 87.69 178 ASN A C 1
ATOM 1469 O O . ASN A 1 178 ? 3.293 4.451 18.501 1.00 87.69 178 ASN A O 1
ATOM 1473 N N . LEU A 1 179 ? 4.425 3.405 16.864 1.00 85.75 179 LEU A N 1
ATOM 1474 C CA . LEU A 1 179 ? 3.357 2.450 16.593 1.00 85.75 179 LEU A CA 1
ATOM 1475 C C . LEU A 1 179 ? 3.202 1.509 17.789 1.00 85.75 179 LEU A C 1
ATOM 1477 O O . LEU A 1 179 ? 4.120 0.777 18.154 1.00 85.75 179 LEU A O 1
ATOM 1481 N N . SER A 1 180 ? 2.005 1.516 18.363 1.00 81.88 180 SER A N 1
ATOM 1482 C CA . SER A 1 180 ? 1.564 0.548 19.359 1.00 81.88 180 SER A CA 1
ATOM 1483 C C . SER A 1 180 ? 0.486 -0.322 18.733 1.00 81.88 180 SER A C 1
ATOM 1485 O O . SER A 1 180 ? -0.382 0.182 18.023 1.00 81.88 180 SER A O 1
ATOM 1487 N N . PHE A 1 181 ? 0.546 -1.627 18.969 1.00 82.69 181 PHE A N 1
ATOM 1488 C CA . PHE A 1 181 ? -0.449 -2.564 18.465 1.00 82.69 181 PHE A CA 1
ATOM 1489 C C . PHE A 1 181 ? -0.582 -3.776 19.379 1.00 82.69 181 PHE A C 1
ATOM 1491 O O . PHE A 1 181 ? 0.376 -4.227 20.010 1.00 82.69 181 PHE A O 1
ATOM 1498 N N . SER A 1 182 ? -1.790 -4.327 19.424 1.00 83.56 182 SER A N 1
ATOM 1499 C CA . SER A 1 182 ? -2.085 -5.546 20.167 1.00 83.56 182 SER A CA 1
ATOM 1500 C C . SER A 1 182 ? -1.612 -6.801 19.420 1.00 83.56 182 SER A C 1
ATOM 1502 O O . SER A 1 182 ? -1.447 -6.814 18.197 1.00 83.56 182 SER A O 1
ATOM 1504 N N . LEU A 1 183 ? -1.445 -7.909 20.151 1.00 81.69 183 LEU A N 1
ATOM 1505 C CA . LEU A 1 183 ? -1.143 -9.218 19.553 1.00 81.69 183 LEU A CA 1
ATOM 1506 C C . LEU A 1 183 ? -2.234 -9.679 18.571 1.00 81.69 183 LEU A C 1
ATOM 1508 O O . LEU A 1 183 ? -1.932 -10.398 17.620 1.00 81.69 183 LEU A O 1
ATOM 1512 N N . ASN A 1 184 ? -3.487 -9.248 18.769 1.00 82.81 184 ASN A N 1
ATOM 1513 C CA . ASN A 1 184 ? -4.574 -9.570 17.847 1.00 82.81 184 ASN A CA 1
ATOM 1514 C C . ASN A 1 184 ? -4.306 -8.985 16.451 1.00 82.81 184 ASN A C 1
ATOM 1516 O O . ASN A 1 184 ? -4.399 -9.704 15.457 1.00 82.81 184 ASN A O 1
ATOM 1520 N N . LEU A 1 185 ? -3.872 -7.720 16.382 1.00 85.25 185 LEU A N 1
ATOM 1521 C CA . LEU A 1 185 ? -3.493 -7.066 15.125 1.00 85.25 185 LEU A CA 1
ATOM 1522 C C . LEU A 1 185 ? -2.311 -7.781 14.452 1.00 85.25 185 LEU A C 1
ATOM 1524 O O . LEU A 1 185 ? -2.335 -8.023 13.246 1.00 85.25 185 LEU A O 1
ATOM 1528 N N . LEU A 1 186 ? -1.312 -8.216 15.227 1.00 83.81 186 LEU A N 1
ATOM 1529 C CA . LEU A 1 186 ? -0.188 -8.992 14.692 1.00 83.81 186 LEU A CA 1
ATOM 1530 C C . LEU A 1 186 ? -0.598 -10.348 14.106 1.00 83.81 186 LEU A C 1
ATOM 1532 O O . LEU A 1 186 ? 0.060 -10.830 13.189 1.00 83.81 186 LEU A O 1
ATOM 1536 N N . SER A 1 187 ? -1.679 -10.964 14.590 1.00 88.38 187 SER A N 1
ATOM 1537 C CA . SER A 1 187 ? -2.162 -12.242 14.049 1.00 88.38 187 SER A CA 1
ATOM 1538 C C . SER A 1 187 ? -2.740 -12.126 12.630 1.00 88.38 187 SER A C 1
ATOM 1540 O O . SER A 1 187 ? -2.853 -13.133 11.927 1.00 88.38 187 SER A O 1
ATOM 1542 N N . VAL A 1 188 ? -3.110 -10.909 12.215 1.00 93.19 188 VAL A N 1
ATOM 1543 C CA . VAL A 1 188 ? -3.660 -10.592 10.889 1.00 93.19 188 VAL A CA 1
ATOM 1544 C C . VAL A 1 188 ? -2.556 -10.274 9.885 1.00 93.19 188 VAL A C 1
ATOM 1546 O O . VAL A 1 188 ? -2.680 -10.631 8.718 1.00 93.19 188 VAL A O 1
ATOM 1549 N N . TYR A 1 189 ? -1.453 -9.672 10.334 1.00 92.00 189 TYR A N 1
ATOM 1550 C CA . TYR A 1 189 ? -0.335 -9.266 9.476 1.00 92.00 189 TYR A CA 1
ATOM 1551 C C . TYR A 1 189 ? 0.132 -10.354 8.481 1.00 92.00 189 TYR A C 1
ATOM 1553 O O . TYR A 1 189 ? 0.197 -10.053 7.289 1.00 92.00 189 TYR A O 1
ATOM 1561 N N . PRO A 1 190 ? 0.385 -11.619 8.884 1.00 90.94 190 PRO A N 1
ATOM 1562 C CA . PRO A 1 190 ? 0.818 -12.660 7.949 1.00 90.94 190 PRO A CA 1
ATOM 1563 C C . PRO A 1 190 ? -0.244 -13.029 6.906 1.00 90.94 190 PRO A C 1
ATOM 1565 O O . PRO A 1 190 ? 0.110 -13.425 5.798 1.00 90.94 190 PRO A O 1
ATOM 1568 N N . ILE A 1 191 ? -1.531 -12.895 7.257 1.00 94.19 191 ILE A N 1
ATOM 1569 C CA . ILE A 1 191 ? -2.659 -13.190 6.360 1.00 94.19 191 ILE A CA 1
ATOM 1570 C C . ILE A 1 191 ? -2.730 -12.161 5.232 1.00 94.19 191 ILE A C 1
ATOM 1572 O O . ILE A 1 191 ? -3.171 -12.501 4.146 1.00 94.19 191 ILE A O 1
ATOM 1576 N N . VAL A 1 192 ? -2.275 -10.929 5.469 1.00 95.06 192 VAL A N 1
ATOM 1577 C CA . VAL A 1 192 ? -2.193 -9.885 4.435 1.00 95.06 192 VAL A CA 1
ATOM 1578 C C . VAL A 1 192 ? -0.867 -9.975 3.679 1.00 95.06 192 VAL A C 1
ATOM 1580 O O . VAL A 1 192 ? -0.845 -9.910 2.453 1.00 95.06 192 VAL A O 1
ATOM 1583 N N . LEU A 1 193 ? 0.243 -10.156 4.403 1.00 93.06 193 LEU A N 1
ATOM 1584 C CA . LEU A 1 193 ? 1.585 -10.165 3.826 1.00 93.06 193 LEU A CA 1
ATOM 1585 C C . LEU A 1 193 ? 1.760 -11.265 2.774 1.00 93.06 193 LEU A C 1
ATOM 1587 O O . LEU A 1 193 ? 2.244 -10.975 1.689 1.00 93.06 193 LEU A O 1
ATOM 1591 N N . GLY A 1 194 ? 1.383 -12.511 3.078 1.00 91.06 194 GLY A N 1
ATOM 1592 C CA . GLY A 1 194 ? 1.564 -13.632 2.146 1.00 91.06 194 GLY A CA 1
ATOM 1593 C C . GLY A 1 194 ? 0.902 -13.380 0.783 1.00 91.06 194 GLY A C 1
ATOM 1594 O O . GLY A 1 194 ? 1.606 -13.363 -0.229 1.00 91.06 194 GLY A O 1
ATOM 1595 N N . PRO A 1 195 ? -0.418 -13.117 0.748 1.00 93.81 195 PRO A N 1
ATOM 1596 C CA . PRO A 1 195 ? -1.131 -12.729 -0.466 1.00 93.81 195 PRO A CA 1
ATOM 1597 C C . PRO A 1 195 ? -0.533 -11.527 -1.192 1.00 93.81 195 PRO A C 1
ATOM 1599 O O . PRO A 1 195 ? -0.424 -11.571 -2.416 1.00 93.81 195 PRO A O 1
ATOM 1602 N N . LEU A 1 196 ? -0.115 -10.483 -0.465 1.00 95.06 196 LEU A N 1
ATOM 1603 C CA . LEU A 1 196 ? 0.542 -9.314 -1.054 1.00 95.06 196 LEU A CA 1
ATOM 1604 C C . LEU A 1 196 ? 1.824 -9.708 -1.788 1.00 95.06 196 LEU A C 1
ATOM 1606 O O . LEU A 1 196 ? 1.950 -9.430 -2.973 1.00 95.06 196 LEU A O 1
ATOM 1610 N N . MET A 1 197 ? 2.738 -10.408 -1.115 1.00 91.62 197 MET A N 1
ATOM 1611 C CA . MET A 1 197 ? 4.026 -10.807 -1.692 1.00 91.62 197 MET A CA 1
ATOM 1612 C C . MET A 1 197 ? 3.854 -11.651 -2.957 1.00 91.62 197 MET A C 1
ATOM 1614 O O . MET A 1 197 ? 4.555 -11.447 -3.948 1.00 91.62 197 MET A O 1
ATOM 1618 N N . VAL A 1 198 ? 2.916 -12.604 -2.934 1.00 91.38 198 VAL A N 1
ATOM 1619 C CA . VAL A 1 198 ? 2.634 -13.455 -4.098 1.00 91.38 198 VAL A CA 1
ATOM 1620 C C . VAL A 1 198 ? 2.016 -12.634 -5.227 1.00 91.38 198 VAL A C 1
ATOM 1622 O O . VAL A 1 198 ? 2.443 -12.770 -6.372 1.00 91.38 198 VAL A O 1
ATOM 1625 N N . SER A 1 199 ? 1.045 -11.773 -4.916 1.00 93.56 199 SER A N 1
ATOM 1626 C CA . SER A 1 199 ? 0.354 -10.956 -5.918 1.00 93.56 199 SER A CA 1
ATOM 1627 C C . SER A 1 199 ? 1.298 -9.957 -6.588 1.00 93.56 199 SER A C 1
ATOM 1629 O O . SER A 1 199 ? 1.321 -9.897 -7.816 1.00 93.56 199 SER A O 1
ATOM 1631 N N . ASP A 1 200 ? 2.119 -9.252 -5.803 1.00 92.62 200 ASP A N 1
ATOM 1632 C CA . ASP A 1 200 ? 3.143 -8.319 -6.295 1.00 92.62 200 ASP A CA 1
ATOM 1633 C C . ASP A 1 200 ? 4.129 -9.054 -7.210 1.00 92.62 200 ASP A C 1
ATOM 1635 O O . ASP A 1 200 ? 4.335 -8.668 -8.358 1.00 92.62 200 ASP A O 1
ATOM 1639 N N . THR A 1 201 ? 4.652 -10.203 -6.770 1.00 89.69 201 THR A N 1
ATOM 1640 C CA . THR A 1 201 ? 5.619 -10.977 -7.564 1.00 89.69 201 THR A CA 1
ATOM 1641 C C . THR A 1 201 ? 5.027 -11.509 -8.875 1.00 89.69 201 THR A C 1
ATOM 1643 O O . THR A 1 201 ? 5.709 -11.554 -9.902 1.00 89.69 201 THR A O 1
ATOM 1646 N N . VAL A 1 202 ? 3.759 -11.926 -8.881 1.00 89.50 202 VAL A N 1
ATOM 1647 C CA . VAL A 1 202 ? 3.092 -12.391 -10.106 1.00 89.50 202 VAL A CA 1
ATOM 1648 C C . VAL A 1 202 ? 2.847 -11.232 -11.070 1.00 89.50 202 VAL A C 1
ATOM 1650 O O . VAL A 1 202 ? 3.196 -11.359 -12.246 1.00 89.50 202 VAL A O 1
ATOM 1653 N N . ALA A 1 203 ? 2.316 -10.107 -10.582 1.00 90.50 203 ALA A N 1
ATOM 1654 C CA . ALA A 1 203 ? 2.124 -8.897 -11.382 1.00 90.50 203 ALA A CA 1
ATOM 1655 C C . ALA A 1 203 ? 3.459 -8.418 -11.972 1.00 90.50 203 ALA A C 1
ATOM 1657 O O . ALA A 1 203 ? 3.593 -8.218 -13.177 1.00 90.50 203 ALA A O 1
ATOM 1658 N N . ALA A 1 204 ? 4.496 -8.388 -11.138 1.00 86.56 204 ALA A N 1
ATOM 1659 C CA . ALA A 1 204 ? 5.858 -8.074 -11.521 1.00 86.56 204 ALA A CA 1
ATOM 1660 C C . ALA A 1 204 ? 6.404 -8.922 -12.668 1.00 86.56 204 ALA A C 1
ATOM 1662 O O . ALA A 1 204 ? 7.012 -8.402 -13.606 1.00 86.56 204 ALA A O 1
ATOM 1663 N N . ASN A 1 205 ? 6.228 -10.238 -12.581 1.00 84.81 205 ASN A N 1
ATOM 1664 C CA . ASN A 1 205 ? 6.772 -11.173 -13.557 1.00 84.81 205 ASN A CA 1
ATOM 1665 C C . ASN A 1 205 ? 6.068 -11.088 -14.915 1.00 84.81 205 ASN A C 1
ATOM 1667 O O . ASN A 1 205 ? 6.704 -11.356 -15.937 1.00 84.81 205 ASN A O 1
ATOM 1671 N N . LYS A 1 206 ? 4.793 -10.683 -14.944 1.00 81.69 206 LYS A N 1
ATOM 1672 C CA . LYS A 1 206 ? 4.020 -10.516 -16.181 1.00 81.69 206 LYS A CA 1
ATOM 1673 C C . LYS A 1 206 ? 4.673 -9.504 -17.125 1.00 81.69 206 LYS A C 1
ATOM 1675 O O . LYS A 1 206 ? 4.863 -9.806 -18.301 1.00 81.69 206 LYS A O 1
ATOM 1680 N N . ASP A 1 207 ? 5.101 -8.364 -16.588 1.00 75.50 207 ASP A N 1
ATOM 1681 C CA . ASP A 1 207 ? 5.622 -7.250 -17.391 1.00 75.50 207 ASP A CA 1
ATOM 1682 C C . ASP A 1 207 ? 7.155 -7.250 -17.513 1.00 75.50 207 ASP A C 1
ATOM 1684 O O . ASP A 1 207 ? 7.730 -6.592 -18.385 1.00 75.50 207 ASP A O 1
ATOM 1688 N N . ARG A 1 208 ? 7.857 -7.992 -16.645 1.00 72.94 208 ARG A N 1
ATOM 1689 C CA . ARG A 1 208 ? 9.331 -7.990 -16.572 1.00 72.94 208 ARG A CA 1
ATOM 1690 C C . ARG A 1 208 ? 9.983 -9.269 -17.107 1.00 72.94 208 ARG A C 1
ATOM 1692 O O . ARG A 1 208 ? 11.205 -9.267 -17.276 1.00 72.94 208 ARG A O 1
ATOM 1699 N N . GLY A 1 209 ? 9.200 -10.312 -17.396 1.00 63.44 209 GLY A N 1
ATOM 1700 C CA . GLY A 1 209 ? 9.676 -11.660 -17.725 1.00 63.44 209 GLY A CA 1
ATOM 1701 C C . GLY A 1 209 ? 9.846 -12.549 -16.484 1.00 63.44 209 GLY A C 1
ATOM 1702 O O . GLY A 1 209 ? 9.769 -12.073 -15.354 1.00 63.44 209 GLY A O 1
ATOM 1703 N N . ASN A 1 210 ? 10.075 -13.855 -16.690 1.00 61.25 210 ASN A N 1
ATOM 1704 C CA . ASN A 1 210 ? 10.178 -14.867 -15.625 1.00 61.25 210 ASN A CA 1
ATOM 1705 C C . ASN A 1 210 ? 11.382 -14.630 -14.687 1.00 61.25 210 ASN A C 1
ATOM 1707 O O . ASN A 1 210 ? 12.427 -15.270 -14.827 1.00 61.25 210 ASN A O 1
ATOM 1711 N N . SER A 1 211 ? 11.232 -13.762 -13.686 1.00 61.78 211 SER A N 1
ATOM 1712 C CA . SER A 1 211 ? 12.053 -13.831 -12.475 1.00 61.78 211 SER A CA 1
ATOM 1713 C C . SER A 1 211 ? 11.593 -15.039 -11.664 1.00 61.78 211 SER A C 1
ATOM 1715 O O . SER A 1 211 ? 10.455 -15.096 -11.198 1.00 61.78 211 SER A O 1
ATOM 1717 N N . TYR A 1 212 ? 12.474 -16.023 -11.505 1.00 63.84 212 TYR A N 1
ATOM 1718 C CA . TYR A 1 212 ? 12.233 -17.160 -10.622 1.00 63.84 212 TYR A CA 1
ATOM 1719 C C . TYR A 1 212 ? 11.928 -16.669 -9.197 1.00 63.84 212 TYR A C 1
ATOM 1721 O O . TYR A 1 212 ? 12.721 -15.926 -8.617 1.00 63.84 212 TYR A O 1
ATOM 1729 N N . SER A 1 213 ? 10.797 -17.100 -8.634 1.00 72.44 213 SER A N 1
ATOM 1730 C CA . SER A 1 213 ? 10.412 -16.828 -7.247 1.00 72.44 213 SER A CA 1
ATOM 1731 C C . SER A 1 213 ? 9.893 -18.106 -6.598 1.00 72.44 213 SER A C 1
ATOM 1733 O O . SER A 1 213 ? 8.920 -18.715 -7.051 1.00 72.44 213 SER A O 1
ATOM 1735 N N . ARG A 1 214 ? 10.562 -18.509 -5.515 1.00 74.69 214 ARG A N 1
ATOM 1736 C CA . ARG A 1 214 ? 10.267 -19.757 -4.809 1.00 74.69 214 ARG A CA 1
ATOM 1737 C C . ARG A 1 214 ? 8.926 -19.681 -4.083 1.00 74.69 214 ARG A C 1
ATOM 1739 O O . ARG A 1 214 ? 8.242 -20.700 -4.016 1.00 74.69 214 ARG A O 1
ATOM 1746 N N . ILE A 1 215 ? 8.531 -18.508 -3.569 1.00 75.31 215 ILE A N 1
ATOM 1747 C CA . ILE A 1 215 ? 7.207 -18.348 -2.954 1.00 75.31 215 ILE A CA 1
ATOM 174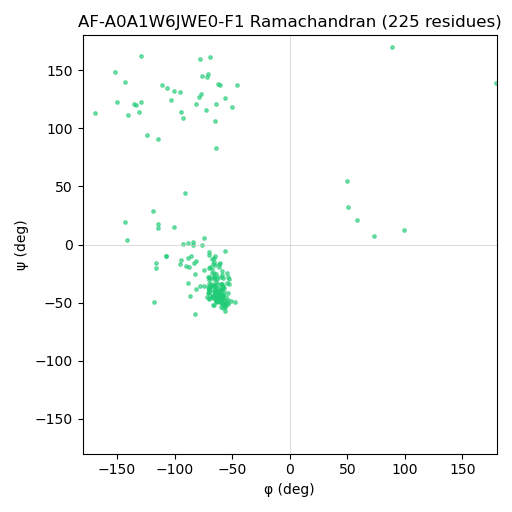8 C C . ILE A 1 215 ? 6.103 -18.564 -3.994 1.00 75.31 215 ILE A C 1
ATOM 1750 O O . ILE A 1 215 ? 5.175 -19.325 -3.741 1.00 75.31 215 ILE A O 1
ATOM 1754 N N . VAL A 1 216 ? 6.237 -18.005 -5.200 1.00 79.81 216 VAL A N 1
ATOM 1755 C CA . VAL A 1 216 ? 5.230 -18.178 -6.259 1.00 79.81 216 VAL A CA 1
ATOM 1756 C C . VAL A 1 216 ? 5.136 -19.636 -6.709 1.00 79.81 216 VAL A C 1
ATOM 1758 O O . VAL A 1 216 ? 4.029 -20.143 -6.879 1.00 79.81 216 VAL A O 1
ATOM 1761 N N . GLU A 1 217 ? 6.261 -20.338 -6.868 1.00 80.88 217 GLU A N 1
ATOM 1762 C CA . GLU A 1 217 ? 6.246 -21.769 -7.204 1.00 80.88 217 GLU A CA 1
ATOM 1763 C C . GLU A 1 217 ? 5.563 -22.622 -6.136 1.00 80.88 217 GLU A C 1
ATOM 1765 O O . GLU A 1 217 ? 4.808 -23.534 -6.473 1.00 80.88 217 GLU A O 1
ATOM 1770 N N . GLU A 1 218 ? 5.796 -22.324 -4.858 1.00 80.50 218 GLU A N 1
ATOM 1771 C CA . GLU A 1 218 ? 5.148 -23.049 -3.769 1.00 80.50 218 GLU A CA 1
ATOM 1772 C C . GLU A 1 218 ? 3.636 -22.815 -3.774 1.00 80.50 218 GLU A C 1
ATOM 1774 O O . GLU A 1 218 ? 2.862 -23.769 -3.724 1.00 80.50 218 GLU A O 1
ATOM 1779 N N . TYR A 1 219 ? 3.196 -21.564 -3.932 1.00 82.00 219 TYR A N 1
ATOM 1780 C CA . TYR A 1 219 ? 1.771 -21.249 -3.997 1.00 82.00 219 TYR A CA 1
ATOM 1781 C C . TYR A 1 219 ? 1.097 -21.829 -5.248 1.00 82.00 219 TYR A C 1
ATOM 1783 O O . TYR A 1 219 ? -0.032 -22.300 -5.148 1.00 82.00 219 TYR A O 1
ATOM 1791 N N . LYS A 1 220 ? 1.777 -21.895 -6.401 1.00 84.44 220 LYS A N 1
ATOM 1792 C CA . LYS A 1 220 ? 1.244 -22.529 -7.625 1.00 84.44 220 LYS A CA 1
ATOM 1793 C C . LYS A 1 220 ? 0.880 -24.006 -7.440 1.00 84.44 220 LYS A C 1
ATOM 1795 O O . LYS A 1 220 ? -0.008 -24.493 -8.133 1.00 84.44 220 LYS A O 1
ATOM 1800 N N . LYS A 1 221 ? 1.506 -24.718 -6.494 1.00 84.06 221 LYS A N 1
ATOM 1801 C CA . LYS A 1 221 ? 1.139 -26.110 -6.156 1.00 84.06 221 LYS A CA 1
ATOM 1802 C C . LYS A 1 221 ? -0.238 -26.217 -5.500 1.00 84.06 221 LYS A C 1
ATOM 1804 O O . LYS A 1 221 ? -0.856 -27.276 -5.556 1.00 84.06 221 LYS A O 1
ATOM 1809 N N . HIS A 1 222 ? -0.695 -25.141 -4.865 1.00 83.56 222 HIS A N 1
ATOM 1810 C CA . HIS A 1 222 ? -1.905 -25.116 -4.046 1.00 83.56 222 HIS A CA 1
ATOM 1811 C C . HIS A 1 222 ? -2.995 -24.191 -4.603 1.00 83.56 222 HIS A C 1
ATOM 1813 O O . HIS A 1 222 ? -4.162 -24.375 -4.268 1.00 83.56 222 HIS A O 1
ATOM 1819 N N . LEU A 1 223 ? -2.639 -23.237 -5.469 1.00 82.94 223 LEU A N 1
ATOM 1820 C CA . LEU A 1 223 ? -3.538 -22.241 -6.050 1.00 82.94 223 LEU A CA 1
ATOM 1821 C C . LEU A 1 223 ? -3.488 -22.283 -7.586 1.00 82.94 223 LEU A C 1
ATOM 1823 O O . LEU A 1 223 ? -2.671 -21.592 -8.202 1.00 82.94 223 LEU A O 1
ATOM 1827 N N . PRO A 1 224 ? -4.402 -23.038 -8.227 1.00 78.38 224 PRO A N 1
ATOM 1828 C CA . PRO A 1 224 ? -4.491 -23.123 -9.688 1.00 78.38 224 PRO A CA 1
ATOM 1829 C C . PRO A 1 224 ? -4.731 -21.774 -10.380 1.00 78.38 224 PRO A C 1
ATOM 1831 O O . PRO A 1 224 ? -4.396 -21.607 -11.544 1.00 78.38 224 PRO A O 1
ATOM 1834 N N . CYS A 1 225 ? -5.290 -20.797 -9.664 1.00 82.56 225 CYS A N 1
ATOM 1835 C CA . CYS A 1 225 ? -5.583 -19.453 -10.166 1.00 82.56 225 CYS A CA 1
ATOM 1836 C C . CYS A 1 225 ? -4.336 -18.576 -10.425 1.00 82.56 225 CYS A C 1
ATOM 1838 O O . CYS A 1 225 ? -4.464 -17.469 -10.961 1.00 82.56 225 CYS A O 1
ATOM 1840 N N . LEU A 1 226 ? -3.147 -19.031 -10.008 1.00 76.25 226 LEU A N 1
ATOM 1841 C CA . LEU A 1 226 ? -1.858 -18.367 -10.245 1.00 76.25 226 LEU A CA 1
ATOM 1842 C C . LEU A 1 226 ? -1.200 -18.778 -11.577 1.00 76.25 226 LEU A C 1
ATOM 1844 O O . LEU A 1 226 ? -0.073 -18.351 -11.849 1.00 76.25 226 LEU A O 1
ATOM 1848 N N . VAL A 1 227 ? -1.862 -19.638 -12.359 1.00 63.81 227 VAL A N 1
ATOM 1849 C CA . VAL A 1 227 ? -1.418 -20.122 -13.677 1.00 63.81 227 VAL A CA 1
ATOM 1850 C C . VAL A 1 227 ? -1.984 -19.252 -14.790 1.00 63.81 227 VAL A C 1
ATOM 1852 O O . VAL A 1 227 ? -3.192 -18.933 -14.733 1.00 63.81 227 VAL A O 1
#

Sequence (227 aa):
MCWAFSGKETFSQHGIETLNVFRRCFQETVPIIAKRLNRDQREIEVYTELAIALHDLGKTSKNYQKGPNYYGHEIYSGYLLYKIYENFENNKNTDNIGIPFVLASINHHEAMAARGFKLMRSISQINQVKQFEFCEECREEIEKITIEIDKRITDVVIETIENNKVISPIKALKWFQNLSFSLNLLSVYPIVLGPLMVSDTVAANKDRGNSYSRIVEEYKKHLPCLV

Secondary structure (DSSP, 8-state):
--EEETTTEEHHHHHHHHHHHHHHHTTTHHHHHHHHHT--HHHHHHHHHHHHHTTTGGGGBHHHHT-S----HHHHHHHHHHHHHHHHTTT--SS-TTHHHHHHHHS--TTTTTHHHHHTT-HHHHTTS--EEB-GGGHHHHHHHHHHHHGGGHHHHHHHHHHTSEE-HHHHHHHHHT----HHHHHHHHHHHHHHHHHHHHHHHHHH-----HHHHHHHTT-GGG-

Nearest PDB structures (foldseek):
  4qqy-assembly1_A  TM=3.483E-01  e=1.871E-02  Thermobifida fusca YX
  6r6h-assembly1_O  TM=2.511E-01  e=3.775E+00  Homo sapiens
  3l6y-assembly3_E  TM=1.901E-01  e=6.013E+00  Homo sapiens
  8sh3-assembly1_C  TM=1.255E-01  e=9.579E+00  Sus scrofa

Solvent-accessible surface area (backbone atoms only — not comparable to full-atom values): 12077 Å² total; per-residue (Å²): 125,40,43,68,38,86,99,69,39,38,39,32,59,49,18,47,43,14,37,51,44,31,60,69,66,44,49,78,48,36,61,56,48,12,62,75,67,73,48,58,48,68,60,39,39,53,52,49,50,47,30,46,33,41,25,61,48,25,38,41,14,45,62,31,71,75,40,90,86,54,65,62,31,30,54,45,10,21,49,51,49,41,49,37,44,40,57,74,52,68,75,69,60,94,71,62,79,44,49,27,40,23,53,19,22,30,34,42,47,89,97,37,59,55,50,49,58,53,38,64,70,36,73,80,53,33,70,74,34,71,60,43,34,62,32,74,66,28,49,67,35,51,45,54,41,30,46,74,74,40,61,86,50,30,63,57,48,51,52,43,46,63,79,49,33,67,41,50,43,65,58,50,39,54,51,59,75,65,64,80,80,56,72,71,48,59,69,45,20,62,69,48,25,55,49,37,33,46,16,45,52,52,38,50,28,72,74,69,44,91,68,89,49,70,68,52,57,57,46,46,78,78,36,74,74,78,108

Foldseek 3Di:
DQPPPPPFHHLLLLLVQLLVLCVLFQLVLQVVLCVLVVHDSLVSLLLLSCLQSQLQVLCQFPVNRVDPPAPQSNLVSLVLSLLLQCVVCVVVDPARLSNLSSLLSSQLAPVPSCVSVVCLPDPVSLVVHDKGAGNPVCLVSQCSSVVVSPNVSSVSSSVSCVVPRIDRSVNSSVVVVPDDHDVSSVVSNVSSNLSSNLSSVLSVCVRPPDDDDPSVVVVVVVTVSSD

Mean predicted aligned error: 5.18 Å

Radius of gyration: 16.35 Å; Cα contacts (8 Å, |Δi|>4): 313; chains: 1; bounding box: 40×43×39 Å

pLDDT: mean 87.72, std 11.67, range [49.91, 98.5]